Protein AF-0000000084729578 (afdb_homodimer)

Sequence (322 aa):
MEQLKKESILKTYEAFFECPTESIFSDNCVLTYVTTCISFSGNRNILLQLTEYQNQIKSKEETINLHITEKGLVSEVFSEIQFVNGPAWLVPGLDDNFFIDRKIHLPFIYIMEMDEDKKISNIRVFWDQSVVLKELEIISSHRQTWPIKTGKEQCYYIRNKMEQLKKESILKTYEAFFECPTESIFSDNCVLTYVTTCISFSGNRNILLQLTEYQNQIKSKEETINLHITEKGLVSEVFSEIQFVNGPAWLVPGLDDNFFIDRKIHLPFIYIMEMDEDKKISNIRVFWDQSVVLKELEIISSHRQTWPIKTGKEQCYYIRNK

Foldseek 3Di:
DVVVLVVLLVVLVVCVVPPPDLVLADQFAKEAAPALGDIDTGSVGVNVLVVVLVVFKDKDKDFQDWAADPFHIKTKIKMKMAGDHDPRSLDPPDDCVQGHRFIAIAIKIWDFGADPVNRTRYIYIDTDSLQVCVSSCVPPCVVPPDPDDHRVVVVVVVNVD/DVVVLVVLLVVLVVCVVPPPDLVLADQFAKEAAPALGDIDTGSVGVNVLVVVLVVQKDKDKDFQDWAADPFHIKTKIKMKMAGDHDPRSLDPPDDCVQGHRFIAIAIKIWDFGADPVNRTRYIYIDTDSLQVCVSSCVPPCVVPDDPDDHRVVVVVVVNVD

Radius of gyration: 19.42 Å; Cα contacts (8 Å, |Δi|>4): 685; chains: 2; bounding box: 50×53×37 Å

Organism: Pneumocystis jirovecii (NCBI:txid42068)

Secondary structure (DSSP, 8-state):
-HHHHHHHHHHHHHHHHH---GGGEEEEEEEEEGGGTEEEESHHHHHHHHHHHHHHEEEEEEEEEEEEETTEEEEEEEEEEEESSS-TTTSTT--GGGTTT-EEEEEEEEEEEE-TTS-EEEEEEE--HHHHHHHTTSS-TTSTT-----HHHHHHHHH--/-HHHHHHHHHHHHHHHHH---GGGEEEEEEEEEGGGTEEEESHHHHHHHHHHHHHHEEEEEEEEEEEEETTEEEEEEEEEEEESSS-TTTSTT--GGGTTT-EEEEEEEEEEEE-TTS-EEEEEEE--HHHHHHHTTSS-TTSTT-----HHHHHHHHH--

pLDDT: mean 94.6, std 8.24, range [51.53, 98.94]

Solvent-accessible surface area (backbone atoms only — not comparable to full-atom values): 16626 Å² total; per-residue (Å²): 113,72,65,58,52,52,52,48,48,50,50,43,53,50,33,60,76,72,65,65,56,55,80,46,33,29,72,75,14,35,45,29,40,30,53,60,64,46,73,42,61,24,23,67,54,40,50,51,48,53,54,52,33,56,67,12,32,49,72,47,79,41,79,72,48,78,43,53,32,90,47,39,35,37,36,38,30,40,33,43,35,33,25,58,73,45,52,51,79,76,35,49,82,50,63,63,90,57,41,56,74,38,64,47,52,37,47,35,41,40,40,38,32,33,47,96,84,50,17,35,38,34,36,41,34,42,43,40,56,39,30,56,37,41,60,49,57,68,48,56,62,76,71,62,61,61,58,69,47,50,22,65,62,31,40,49,54,70,72,66,110,112,70,65,59,54,49,52,50,47,49,49,40,54,51,33,58,75,71,65,63,55,57,80,48,34,29,71,74,13,34,44,29,39,31,54,58,65,44,74,41,60,24,23,67,54,42,51,51,51,54,54,53,34,56,67,13,33,50,76,48,78,42,78,73,48,77,42,52,33,89,47,40,35,36,34,38,27,41,32,42,37,33,25,57,76,44,53,50,78,75,36,50,80,50,62,62,90,57,42,56,75,37,63,46,51,35,46,35,41,40,42,38,34,34,48,95,84,52,16,35,38,35,35,41,34,42,43,41,55,40,29,56,37,42,60,51,56,68,48,56,65,75,70,65,62,60,59,69,45,49,22,65,60,30,41,50,54,69,72,67,110

Structure (mmCIF, N/CA/C/O backbone):
data_AF-0000000084729578-model_v1
#
loop_
_entity.id
_entity.type
_entity.pdbx_description
1 polymer 'NTF2 domain-containing protein'
#
loop_
_atom_site.group_PDB
_atom_site.id
_atom_site.type_symbol
_atom_site.label_atom_id
_atom_site.label_alt_id
_atom_site.label_comp_id
_atom_site.label_asym_id
_atom_site.label_entity_id
_atom_site.label_seq_id
_atom_site.pdbx_PDB_ins_code
_atom_site.Cartn_x
_atom_site.Cartn_y
_atom_site.Cartn_z
_atom_site.occupancy
_atom_site.B_iso_or_equiv
_atom_site.auth_seq_id
_atom_site.auth_comp_id
_atom_site.auth_asym_id
_atom_site.auth_atom_id
_atom_site.pdbx_PDB_model_num
ATOM 1 N N . MET A 1 1 ? -0.757 29.984 11.219 1 74.5 1 MET A N 1
ATOM 2 C CA . MET A 1 1 ? -0.192 28.906 12.016 1 74.5 1 MET A CA 1
ATOM 3 C C . MET A 1 1 ? -0.312 27.578 11.281 1 74.5 1 MET A C 1
ATOM 5 O O . MET A 1 1 ? 0.678 26.859 11.117 1 74.5 1 MET A O 1
ATOM 9 N N . GLU A 1 2 ? -1.432 27.188 10.609 1 78.38 2 GLU A N 1
ATOM 10 C CA . GLU A 1 2 ? -1.634 25.969 9.844 1 78.38 2 GLU A CA 1
ATOM 11 C C . GLU A 1 2 ? -0.783 25.953 8.578 1 78.38 2 GLU A C 1
ATOM 13 O O . GLU A 1 2 ? -0.208 24.922 8.227 1 78.38 2 GLU A O 1
ATOM 18 N N . GLN A 1 3 ? -0.585 27.047 7.941 1 82.19 3 GLN A N 1
ATOM 19 C CA . GLN A 1 3 ? 0.189 27.156 6.711 1 82.19 3 GLN A CA 1
ATOM 20 C C . GLN A 1 3 ? 1.675 26.922 6.973 1 82.19 3 GLN A C 1
ATOM 22 O O . GLN A 1 3 ? 2.357 26.281 6.176 1 82.19 3 GLN A O 1
ATOM 27 N N . LEU A 1 4 ? 2.164 27.453 7.984 1 81.12 4 LEU A N 1
ATOM 28 C CA . LEU A 1 4 ? 3.566 27.266 8.352 1 81.12 4 LEU A CA 1
ATOM 29 C C . LEU A 1 4 ? 3.861 25.812 8.672 1 81.12 4 LEU A C 1
ATOM 31 O O . LEU A 1 4 ? 4.922 25.281 8.305 1 81.12 4 LEU A O 1
ATOM 35 N N . LYS A 1 5 ? 2.951 25.25 9.406 1 86.62 5 LYS A N 1
ATOM 36 C CA . LYS A 1 5 ? 3.082 23.828 9.711 1 86.62 5 LYS A CA 1
ATOM 37 C C . LYS A 1 5 ? 3.166 22.984 8.438 1 86.62 5 LYS A C 1
ATOM 39 O O . LYS A 1 5 ? 4.008 22.094 8.328 1 86.62 5 LYS A O 1
ATOM 44 N N . LYS A 1 6 ? 2.359 23.312 7.5 1 90.44 6 LYS A N 1
ATOM 45 C CA . LYS A 1 6 ? 2.346 22.609 6.223 1 90.44 6 LYS A CA 1
ATOM 46 C C . LYS A 1 6 ? 3.666 22.797 5.48 1 90.44 6 LYS A C 1
ATOM 48 O O . LYS A 1 6 ? 4.203 21.844 4.91 1 90.44 6 LYS A O 1
ATOM 53 N N . GLU A 1 7 ? 4.168 23.906 5.492 1 91.62 7 GLU A N 1
ATOM 54 C CA . GLU A 1 7 ? 5.43 24.203 4.82 1 91.62 7 GLU A CA 1
ATOM 55 C C . GLU A 1 7 ? 6.586 23.438 5.445 1 91.62 7 GLU A C 1
ATOM 57 O O . GLU A 1 7 ? 7.469 22.953 4.738 1 91.62 7 GLU A O 1
ATOM 62 N N . SER A 1 8 ? 6.586 23.375 6.723 1 92.62 8 SER A N 1
ATOM 63 C CA . SER A 1 8 ? 7.629 22.641 7.438 1 92.62 8 SER A CA 1
ATOM 64 C C . SER A 1 8 ? 7.57 21.156 7.113 1 92.62 8 SER A C 1
ATOM 66 O O . SER A 1 8 ? 8.602 20.516 6.918 1 92.62 8 SER A O 1
ATOM 68 N N . ILE A 1 9 ? 6.359 20.625 7.039 1 94.62 9 ILE A N 1
ATOM 69 C CA . ILE A 1 9 ? 6.152 19.219 6.699 1 94.62 9 ILE A CA 1
ATOM 70 C C . ILE A 1 9 ? 6.684 18.938 5.293 1 94.62 9 ILE A C 1
ATOM 72 O O . ILE A 1 9 ? 7.387 17.953 5.066 1 94.62 9 I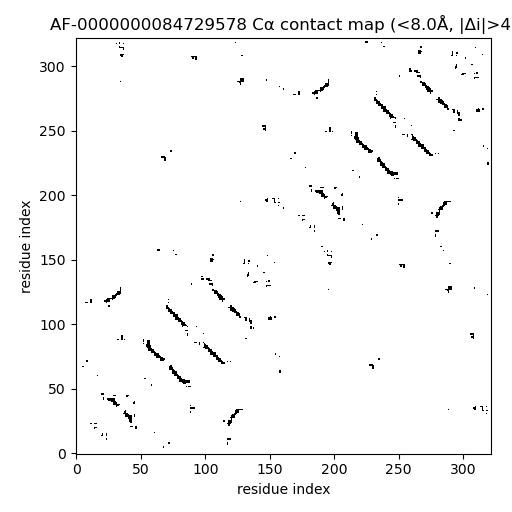LE A O 1
ATOM 76 N N . LEU A 1 10 ? 6.402 19.828 4.395 1 95.69 10 LEU A N 1
ATOM 77 C CA . LEU A 1 10 ? 6.793 19.656 3.002 1 95.69 10 LEU A CA 1
ATOM 78 C C . LEU A 1 10 ? 8.305 19.75 2.848 1 95.69 10 LEU A C 1
ATOM 80 O O . LEU A 1 10 ? 8.898 19.031 2.037 1 95.69 10 LEU A O 1
ATOM 84 N N . LYS A 1 11 ? 8.875 20.609 3.604 1 95.38 11 LYS A N 1
ATOM 85 C CA . LYS A 1 11 ? 10.328 20.719 3.568 1 95.38 11 LYS A CA 1
ATOM 86 C C . LYS A 1 11 ? 11 19.438 4.035 1 95.38 11 LYS A C 1
ATOM 88 O O . LYS A 1 11 ? 11.969 18.984 3.424 1 95.38 11 LYS A O 1
ATOM 93 N N . THR A 1 12 ? 10.523 18.938 5.137 1 97.06 12 THR A N 1
ATOM 94 C CA . THR A 1 12 ? 11.055 17.688 5.66 1 97.06 12 THR A CA 1
ATOM 95 C C . THR A 1 12 ? 10.852 16.547 4.66 1 97.06 12 THR A C 1
ATOM 97 O O . THR A 1 12 ? 11.758 15.75 4.43 1 97.06 12 THR A O 1
ATOM 100 N N . TYR A 1 13 ? 9.695 16.5 4.051 1 97.88 13 TYR A N 1
ATOM 101 C CA . TYR A 1 13 ? 9.383 15.492 3.039 1 97.88 13 TYR A CA 1
ATOM 102 C C . TYR A 1 13 ? 10.344 15.586 1.862 1 97.88 13 TYR A C 1
ATOM 104 O O . TYR A 1 13 ? 10.883 14.57 1.413 1 97.88 13 TYR A O 1
ATOM 112 N N . GLU A 1 14 ? 10.555 16.734 1.383 1 97.19 14 GLU A N 1
ATOM 113 C CA . GLU A 1 14 ? 11.469 16.938 0.262 1 97.19 14 GLU A CA 1
ATOM 114 C C . GLU A 1 14 ? 12.891 16.531 0.629 1 97.19 14 GLU A C 1
ATOM 116 O O . GLU A 1 14 ? 13.594 15.914 -0.175 1 97.19 14 GLU A O 1
ATOM 121 N N . ALA A 1 15 ? 13.312 16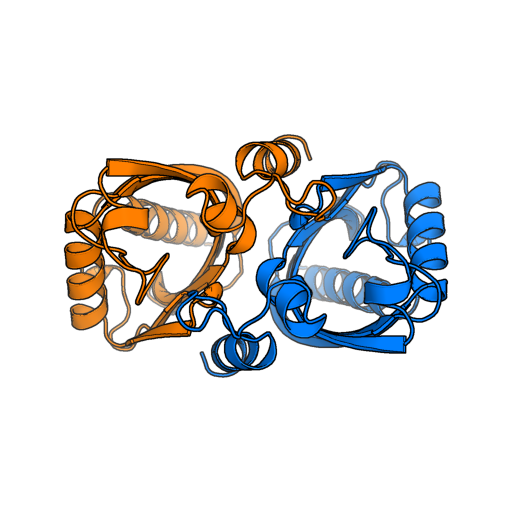.859 1.805 1 96.88 15 ALA A N 1
ATOM 122 C CA . ALA A 1 15 ? 14.648 16.516 2.277 1 96.88 15 ALA A CA 1
ATOM 123 C C . ALA A 1 15 ? 14.836 15 2.326 1 96.88 15 ALA A C 1
ATOM 125 O O . ALA A 1 15 ? 15.922 14.492 2.043 1 96.88 15 ALA A O 1
ATOM 126 N N . PHE A 1 16 ? 13.812 14.281 2.654 1 97.88 16 PHE A N 1
ATOM 127 C CA . PHE A 1 16 ? 13.875 12.82 2.748 1 97.88 16 PHE A CA 1
ATOM 128 C C . PHE A 1 16 ? 14.25 12.211 1.402 1 97.88 16 PHE A C 1
ATOM 130 O O . PHE A 1 16 ? 15.047 11.281 1.34 1 97.88 16 PHE A O 1
ATOM 137 N N . PHE A 1 17 ? 13.664 12.742 0.304 1 95.31 17 PHE A N 1
ATOM 138 C CA . PHE A 1 17 ? 13.867 12.141 -1.009 1 95.31 17 PHE A CA 1
ATOM 139 C C . PHE A 1 17 ? 15.109 12.719 -1.681 1 95.31 17 PHE A C 1
ATOM 141 O O . PHE A 1 17 ? 15.703 12.078 -2.551 1 95.31 17 PHE A O 1
ATOM 148 N N . GLU A 1 18 ? 15.508 13.836 -1.334 1 93.38 18 GLU A N 1
ATOM 149 C CA . GLU A 1 18 ? 16.625 14.492 -2.01 1 93.38 18 GLU A CA 1
ATOM 150 C C . GLU A 1 18 ? 17.953 14.148 -1.342 1 93.38 18 GLU A C 1
ATOM 152 O O . GLU A 1 18 ? 18.812 13.484 -1.943 1 93.38 18 GLU A O 1
ATOM 157 N N . CYS A 1 19 ? 18.125 14.617 -0.13 1 93.12 19 CYS A N 1
ATOM 158 C CA . CYS A 1 19 ? 19.344 14.406 0.628 1 93.12 19 CYS A CA 1
ATOM 159 C C . CYS A 1 19 ? 19.062 14.352 2.123 1 93.12 19 CYS A C 1
ATOM 161 O O . CYS A 1 19 ? 19.281 15.336 2.836 1 93.12 19 CYS A O 1
ATOM 163 N N . PRO A 1 20 ? 18.656 13.188 2.537 1 95.69 20 PRO A N 1
ATOM 164 C CA . PRO A 1 20 ? 18.297 13.102 3.957 1 95.69 20 PRO A CA 1
ATOM 165 C C . PRO A 1 20 ? 19.516 13.242 4.875 1 95.69 20 PRO A C 1
ATOM 167 O O . PRO A 1 20 ? 20.594 12.75 4.555 1 95.69 20 PRO A O 1
ATOM 170 N N . THR A 1 21 ? 19.281 13.992 5.938 1 95.88 21 THR A N 1
ATOM 171 C CA . THR A 1 21 ? 20.25 14.102 7.02 1 95.88 21 THR A CA 1
ATOM 172 C C . THR A 1 21 ? 19.656 13.625 8.336 1 95.88 21 THR A C 1
ATOM 174 O O . THR A 1 21 ? 18.438 13.406 8.43 1 95.88 21 THR A O 1
ATOM 177 N N . GLU A 1 22 ? 20.5 13.453 9.266 1 94.5 22 GLU A N 1
ATOM 178 C CA . GLU A 1 22 ? 20.031 12.977 10.562 1 94.5 22 GLU A CA 1
ATOM 179 C C . GLU A 1 22 ? 19 13.922 11.164 1 94.5 22 GLU A C 1
ATOM 181 O O . GLU A 1 22 ? 18.125 13.492 11.914 1 94.5 22 GLU A O 1
ATOM 186 N N . SER A 1 23 ? 19.031 15.164 10.828 1 94.94 23 SER A N 1
ATOM 187 C CA . SER A 1 23 ? 18.266 16.219 11.477 1 94.94 23 SER A CA 1
ATOM 188 C C . SER A 1 23 ? 16.781 16.141 11.125 1 94.94 23 SER A C 1
ATOM 190 O O . SER A 1 23 ? 15.945 16.719 11.812 1 94.94 23 SER A O 1
ATOM 192 N N . ILE A 1 24 ? 16.422 15.461 10.086 1 97.56 24 ILE A N 1
ATOM 193 C CA . ILE A 1 24 ? 15.016 15.43 9.719 1 97.56 24 ILE A CA 1
ATOM 194 C C . ILE A 1 24 ? 14.305 14.312 10.477 1 97.56 24 ILE A C 1
ATOM 196 O O . ILE A 1 24 ? 13.078 14.219 10.461 1 97.56 24 ILE A O 1
ATOM 200 N N . PHE A 1 25 ? 15.094 13.445 11.148 1 98.38 25 PHE A N 1
ATOM 201 C CA . PHE A 1 25 ? 14.547 12.32 11.898 1 98.38 25 PHE A CA 1
ATOM 202 C C . PHE A 1 25 ? 14.586 12.594 13.398 1 98.38 25 PHE A C 1
ATOM 204 O O . PHE A 1 25 ? 15.555 13.172 13.898 1 98.38 25 PHE A O 1
ATOM 211 N N . SER A 1 26 ? 13.531 12.227 14.102 1 97.94 26 SER A N 1
ATOM 212 C CA . SER A 1 26 ? 13.609 12.18 15.562 1 97.94 26 SER A CA 1
ATOM 213 C C . SER A 1 26 ? 14.633 11.148 16.031 1 97.94 26 SER A C 1
ATOM 215 O O . SER A 1 26 ? 14.969 10.227 15.281 1 97.94 26 SER A O 1
ATOM 217 N N . ASP A 1 27 ? 15.086 11.18 17.25 1 97.25 27 ASP A N 1
ATOM 218 C CA . ASP A 1 27 ? 16.125 10.312 17.781 1 97.25 27 ASP A CA 1
ATOM 219 C C . ASP A 1 27 ? 15.703 8.844 17.734 1 97.25 27 ASP A C 1
ATOM 221 O O . ASP A 1 27 ? 16.516 7.965 17.469 1 97.25 27 ASP A O 1
ATOM 225 N N . ASN A 1 28 ? 14.445 8.586 17.984 1 96.44 28 ASN A N 1
ATOM 226 C CA . ASN A 1 28 ? 13.961 7.211 18.031 1 96.44 28 ASN A CA 1
ATOM 227 C C . ASN A 1 28 ? 13.078 6.875 16.844 1 96.44 28 ASN A C 1
ATOM 229 O O . ASN A 1 28 ? 12.133 6.09 16.953 1 96.44 28 ASN A O 1
ATOM 233 N N . CYS A 1 29 ? 13.32 7.578 15.742 1 98.31 29 CYS A N 1
ATOM 234 C CA . CYS A 1 29 ? 12.539 7.324 14.531 1 98.31 29 CYS A CA 1
ATOM 235 C C . CYS A 1 29 ? 12.578 5.852 14.156 1 98.31 29 CYS A C 1
ATOM 237 O O . CYS A 1 29 ? 13.602 5.184 14.336 1 98.31 29 CYS A O 1
ATOM 239 N N . VAL A 1 30 ? 11.492 5.32 13.664 1 98.56 30 VAL A N 1
ATOM 240 C CA . VAL A 1 30 ? 11.43 3.961 13.141 1 98.56 30 VAL A CA 1
ATOM 241 C C . VAL A 1 30 ? 11.031 3.996 11.664 1 98.56 30 VAL A C 1
ATOM 243 O O . VAL A 1 30 ? 10.047 4.633 11.297 1 98.56 30 VAL A O 1
ATOM 246 N N . LEU A 1 31 ? 11.836 3.436 10.797 1 98.62 31 LEU A N 1
ATOM 247 C CA . LEU A 1 31 ? 11.539 3.225 9.383 1 98.62 31 LEU A CA 1
ATOM 248 C C . LEU A 1 31 ? 11.234 1.755 9.102 1 98.62 31 LEU A C 1
ATOM 250 O O . LEU A 1 31 ? 12.062 0.884 9.398 1 98.62 31 LEU A O 1
ATOM 254 N N . THR A 1 32 ? 10.062 1.512 8.555 1 98.81 32 THR A N 1
ATOM 255 C CA . THR A 1 32 ? 9.68 0.134 8.266 1 98.81 32 THR A CA 1
ATOM 256 C C . THR A 1 32 ? 9.242 -0.009 6.809 1 98.81 32 THR A C 1
ATOM 258 O O . THR A 1 32 ? 8.305 0.668 6.367 1 98.81 32 THR A O 1
ATOM 261 N N . TYR A 1 33 ? 9.953 -0.844 6.082 1 98.75 33 TYR A N 1
ATOM 262 C CA . TYR A 1 33 ? 9.43 -1.36 4.824 1 98.75 33 TYR A CA 1
ATOM 263 C C . TYR A 1 33 ? 8.477 -2.523 5.062 1 98.75 33 TYR A C 1
ATOM 265 O O . TYR A 1 33 ? 8.891 -3.684 5.098 1 98.75 33 TYR A O 1
ATOM 273 N N . VAL A 1 34 ? 7.25 -2.207 5.148 1 98.75 34 VAL A N 1
ATOM 274 C CA . VAL A 1 34 ? 6.25 -3.119 5.695 1 98.75 34 VAL A CA 1
ATOM 275 C C . VAL A 1 34 ? 6.133 -4.352 4.801 1 98.75 34 VAL A C 1
ATOM 277 O O . VAL A 1 34 ? 6.055 -5.48 5.293 1 98.75 34 VAL A O 1
ATOM 280 N N . THR A 1 35 ? 6.172 -4.156 3.504 1 98.69 35 THR A N 1
ATOM 281 C CA . THR A 1 35 ? 5.965 -5.223 2.529 1 98.69 35 THR A CA 1
ATOM 282 C C . THR A 1 35 ? 6.984 -6.34 2.727 1 98.69 35 THR A C 1
ATOM 284 O O . THR A 1 35 ? 6.637 -7.523 2.656 1 98.69 35 THR A O 1
ATOM 287 N N . THR A 1 36 ? 8.258 -5.973 3.041 1 98.25 36 THR A N 1
ATOM 288 C CA . THR A 1 36 ? 9.289 -6.984 3.217 1 98.25 36 THR A CA 1
ATOM 289 C C . THR A 1 36 ? 9.617 -7.176 4.695 1 98.25 36 THR A C 1
ATOM 291 O O . THR A 1 36 ? 10.531 -7.926 5.043 1 98.25 36 THR A O 1
ATOM 294 N N . CYS A 1 37 ? 8.961 -6.496 5.543 1 97.94 37 CYS A N 1
ATOM 295 C CA . CYS A 1 37 ? 9.094 -6.605 6.992 1 97.94 37 CYS A CA 1
ATOM 296 C C . CYS A 1 37 ? 10.516 -6.297 7.434 1 97.94 37 CYS A C 1
ATOM 298 O O . CYS A 1 37 ? 11.078 -7.004 8.273 1 97.94 37 CYS A O 1
ATOM 300 N N . ILE A 1 38 ? 11.109 -5.309 6.867 1 98.25 38 ILE A N 1
ATOM 301 C CA . ILE A 1 38 ? 12.414 -4.805 7.266 1 98.25 38 ILE A CA 1
ATOM 302 C C . ILE A 1 38 ? 12.25 -3.49 8.023 1 98.25 38 ILE A C 1
ATOM 304 O O . ILE A 1 38 ? 11.578 -2.574 7.555 1 98.25 38 ILE A O 1
ATOM 308 N N . SER A 1 39 ? 12.805 -3.416 9.227 1 98.38 39 SER A N 1
ATOM 309 C CA . SER A 1 39 ? 12.633 -2.236 10.07 1 98.38 39 SER A CA 1
ATOM 310 C C . SER A 1 39 ? 13.953 -1.799 10.688 1 98.38 39 SER A C 1
ATOM 312 O O . SER A 1 39 ? 14.758 -2.637 11.094 1 98.38 39 SER A O 1
ATOM 314 N N . PHE A 1 40 ? 14.117 -0.536 10.797 1 98.12 40 PHE A N 1
ATOM 315 C CA . PHE A 1 40 ? 15.273 0.083 11.422 1 98.12 40 PHE A CA 1
ATOM 316 C C . PHE A 1 40 ? 14.844 1.137 12.438 1 98.12 40 PHE A C 1
ATOM 318 O O . PHE A 1 40 ? 13.875 1.862 12.211 1 98.12 40 PHE A O 1
ATOM 325 N N . SER A 1 41 ? 15.625 1.276 13.438 1 97.75 41 SER A N 1
ATOM 326 C CA . SER A 1 41 ? 15.336 2.279 14.461 1 97.75 41 SER A CA 1
ATOM 327 C C . SER A 1 41 ? 16.562 3.139 14.758 1 97.75 41 SER A C 1
ATOM 329 O O . SER A 1 41 ? 17.688 2.654 14.703 1 97.75 41 SER A O 1
ATOM 331 N N . GLY A 1 42 ? 16.25 4.41 15.109 1 97.94 42 GLY A N 1
ATOM 332 C CA . GLY A 1 42 ? 17.312 5.352 15.406 1 97.94 42 GLY A CA 1
ATOM 333 C C . GLY A 1 42 ? 17.719 6.188 14.203 1 97.94 42 GLY A C 1
ATOM 334 O O . GLY A 1 42 ? 17.922 5.656 13.109 1 97.94 42 GLY A O 1
ATOM 335 N N . ASN A 1 43 ? 17.797 7.473 14.438 1 97.62 43 ASN A N 1
ATOM 336 C CA . ASN A 1 43 ? 18.031 8.391 13.336 1 97.62 43 ASN A CA 1
ATOM 337 C C . ASN A 1 43 ? 19.359 8.109 12.641 1 97.62 43 ASN A C 1
ATOM 339 O O . ASN A 1 43 ? 19.438 8.086 11.406 1 97.62 43 ASN A O 1
ATOM 343 N N . ARG A 1 44 ? 20.453 7.844 13.359 1 97.25 44 ARG A N 1
ATOM 344 C CA . ARG A 1 44 ? 21.75 7.543 12.758 1 97.25 44 ARG A CA 1
ATOM 345 C C . ARG A 1 44 ? 21.703 6.234 11.977 1 97.25 44 ARG A C 1
ATOM 347 O O . ARG A 1 44 ? 22.219 6.152 10.852 1 97.25 44 ARG A O 1
ATOM 354 N N . ASN A 1 45 ? 21.109 5.184 12.586 1 98.06 45 ASN A N 1
ATOM 355 C CA . ASN A 1 45 ? 21 3.883 11.938 1 98.06 45 ASN A CA 1
ATOM 356 C C . ASN A 1 45 ? 20.188 3.961 10.648 1 98.06 45 ASN A C 1
ATOM 358 O O . ASN A 1 45 ? 20.562 3.348 9.641 1 98.06 45 ASN A O 1
ATOM 362 N N . ILE A 1 46 ? 19.109 4.672 10.68 1 98.38 46 ILE A N 1
ATOM 363 C CA . ILE A 1 46 ? 18.266 4.836 9.508 1 98.38 46 ILE A CA 1
ATOM 364 C C . ILE A 1 46 ? 19.047 5.512 8.383 1 98.38 46 ILE A C 1
ATOM 366 O O . ILE A 1 46 ? 19.016 5.066 7.234 1 98.38 46 ILE A O 1
ATOM 370 N N . LEU A 1 47 ? 19.734 6.559 8.75 1 97.81 47 LEU A N 1
ATOM 371 C CA . LEU A 1 47 ? 20.531 7.27 7.746 1 97.81 47 LEU A CA 1
ATOM 372 C C . LEU A 1 47 ? 21.578 6.352 7.129 1 97.81 47 LEU A C 1
ATOM 374 O O . LEU A 1 47 ? 21.797 6.375 5.918 1 97.81 47 LEU A O 1
ATOM 378 N N . LEU A 1 48 ? 22.234 5.523 7.945 1 97.38 48 LEU A N 1
ATOM 379 C CA . LEU A 1 48 ? 23.234 4.57 7.461 1 97.38 48 LEU A CA 1
ATOM 380 C C . LEU A 1 48 ? 22.609 3.588 6.477 1 97.38 48 LEU A C 1
ATOM 382 O O . LEU A 1 48 ? 23.188 3.297 5.43 1 97.38 48 LEU A O 1
ATOM 386 N N . GLN A 1 49 ? 21.469 3.07 6.762 1 97.5 49 GLN A N 1
ATOM 387 C CA . GLN A 1 49 ? 20.781 2.113 5.891 1 97.5 49 GLN A CA 1
ATOM 388 C C . GLN A 1 49 ? 20.375 2.766 4.578 1 97.5 49 GLN A C 1
ATOM 390 O O . GLN A 1 49 ? 20.531 2.176 3.506 1 97.5 49 GLN A O 1
ATOM 395 N N . LEU A 1 50 ? 19.812 3.941 4.723 1 97.38 50 LEU A N 1
ATOM 396 C CA . LEU A 1 50 ? 19.406 4.66 3.518 1 97.38 50 LEU A CA 1
ATOM 397 C C . LEU A 1 50 ? 20.609 4.887 2.602 1 97.38 50 LEU A C 1
ATOM 399 O O . LEU A 1 50 ? 20.5 4.715 1.384 1 97.38 50 LEU A O 1
ATOM 403 N N . THR A 1 51 ? 21.719 5.266 3.172 1 96.44 51 THR A N 1
ATOM 404 C CA . THR A 1 51 ? 22.953 5.473 2.408 1 96.44 51 THR A CA 1
ATOM 405 C C . THR A 1 51 ? 23.391 4.172 1.748 1 96.44 51 THR A C 1
ATOM 407 O O . THR A 1 51 ? 23.781 4.168 0.578 1 96.44 51 THR A O 1
ATOM 410 N N . GLU A 1 52 ? 23.312 3.125 2.52 1 96.94 52 GLU A N 1
ATOM 411 C CA . GLU A 1 52 ? 23.688 1.821 1.97 1 96.94 52 GLU A CA 1
ATOM 412 C C . GLU A 1 52 ? 22.781 1.439 0.805 1 96.94 52 GLU A C 1
ATOM 414 O O . GLU A 1 52 ? 23.25 0.953 -0.224 1 96.94 52 GLU A O 1
ATOM 419 N N . TYR A 1 53 ? 21.516 1.644 0.942 1 97.31 53 TYR A N 1
ATOM 420 C CA . TYR A 1 53 ? 20.562 1.294 -0.107 1 97.31 53 TYR A CA 1
ATOM 421 C C . TYR A 1 53 ? 20.766 2.154 -1.347 1 97.31 53 TYR A C 1
ATOM 423 O O . TYR A 1 53 ? 20.594 1.687 -2.473 1 97.31 53 TYR A O 1
ATOM 431 N N . GLN A 1 54 ? 21.172 3.373 -1.16 1 95.56 54 GLN A N 1
ATOM 432 C CA . GLN A 1 54 ? 21.453 4.254 -2.289 1 95.56 54 GLN A CA 1
ATOM 433 C C . GLN A 1 54 ? 22.625 3.748 -3.105 1 95.56 54 GLN A C 1
ATOM 435 O O . GLN A 1 54 ? 22.734 4.016 -4.305 1 95.56 54 GLN A O 1
ATOM 440 N N . ASN A 1 55 ? 23.484 3.004 -2.457 1 96.44 55 ASN A N 1
ATOM 441 C CA . ASN A 1 55 ? 24.609 2.393 -3.158 1 96.44 55 ASN A CA 1
ATOM 442 C C . ASN A 1 55 ? 24.188 1.124 -3.893 1 96.44 55 ASN A C 1
ATOM 444 O O . ASN A 1 55 ? 24.844 0.699 -4.84 1 96.44 55 ASN A O 1
ATOM 448 N N . GLN A 1 56 ? 23.172 0.56 -3.486 1 97.94 56 GLN A N 1
ATOM 449 C CA . GLN A 1 56 ? 22.734 -0.715 -4.043 1 97.94 56 GLN A CA 1
ATOM 450 C C . GLN A 1 56 ? 21.781 -0.504 -5.219 1 97.94 56 GLN A C 1
ATOM 452 O O . GLN A 1 56 ? 21.719 -1.338 -6.125 1 97.94 56 GLN A O 1
ATOM 457 N N . ILE A 1 57 ? 21 0.605 -5.168 1 98.31 57 ILE A N 1
ATOM 458 C CA . ILE A 1 57 ? 20 0.853 -6.211 1 98.31 57 ILE A CA 1
ATOM 459 C C . ILE A 1 57 ? 20.062 2.318 -6.637 1 98.31 57 ILE A C 1
ATOM 461 O O . ILE A 1 57 ? 20.406 3.191 -5.84 1 98.31 57 ILE A O 1
ATOM 465 N N . LYS A 1 58 ? 19.688 2.551 -7.914 1 97.69 58 LYS A N 1
ATOM 466 C CA . LYS A 1 58 ? 19.359 3.881 -8.422 1 97.69 58 LYS A CA 1
ATOM 467 C C . LYS A 1 58 ? 17.859 4.078 -8.547 1 97.69 58 LYS A C 1
ATOM 469 O O . LYS A 1 58 ? 17.172 3.266 -9.164 1 97.69 58 LYS A O 1
ATOM 474 N N . SER A 1 59 ? 17.375 5.082 -7.895 1 96.75 59 SER A N 1
ATOM 475 C CA . SER A 1 59 ? 15.938 5.281 -7.883 1 96.75 59 SER A CA 1
ATOM 476 C C . SER A 1 59 ? 15.57 6.711 -8.281 1 96.75 59 SER A C 1
ATOM 478 O O . SER A 1 59 ? 16.281 7.656 -7.934 1 96.75 59 SER A O 1
ATOM 480 N N . LYS A 1 60 ? 14.539 6.836 -9.062 1 97 60 LYS A N 1
ATOM 481 C CA . LYS A 1 60 ? 13.891 8.102 -9.383 1 97 60 LYS A CA 1
ATOM 482 C C . LYS A 1 60 ? 12.438 8.109 -8.914 1 97 60 LYS A C 1
ATOM 484 O O . LYS A 1 60 ? 11.648 7.242 -9.297 1 97 60 LYS A O 1
ATOM 489 N N . GLU A 1 61 ? 12.133 9.117 -8.125 1 97.38 61 GLU A N 1
ATOM 490 C CA . GLU A 1 61 ? 10.812 9.164 -7.512 1 97.38 61 GLU A CA 1
ATOM 491 C C . GLU A 1 61 ? 9.992 10.328 -8.055 1 97.38 61 GLU A C 1
ATOM 493 O O . GLU A 1 61 ? 10.523 11.414 -8.289 1 97.38 61 GLU A O 1
ATOM 498 N N . GLU A 1 62 ? 8.781 10.023 -8.312 1 98 62 GLU A N 1
ATOM 499 C CA . GLU A 1 62 ? 7.785 11.039 -8.648 1 98 62 GLU A CA 1
ATOM 500 C C . GLU A 1 62 ? 6.594 10.984 -7.703 1 98 62 GLU A C 1
ATOM 502 O O . GLU A 1 62 ? 5.82 10.023 -7.727 1 98 62 GLU A O 1
ATOM 507 N N . THR A 1 63 ? 6.457 12.039 -6.891 1 98.25 63 THR A N 1
ATOM 508 C CA . THR A 1 63 ? 5.277 12.125 -6.039 1 98.25 63 THR A CA 1
ATOM 509 C C . THR A 1 63 ? 4.031 12.422 -6.867 1 98.25 63 THR A C 1
ATOM 511 O O . THR A 1 63 ? 3.941 13.477 -7.496 1 98.25 63 THR A O 1
ATOM 514 N N . ILE A 1 64 ? 3.092 11.57 -6.863 1 98.5 64 ILE A N 1
ATOM 515 C CA . ILE A 1 64 ? 1.875 11.75 -7.648 1 98.5 64 ILE A CA 1
ATOM 516 C C . ILE A 1 64 ? 0.815 12.453 -6.809 1 98.5 64 ILE A C 1
ATOM 518 O O . ILE A 1 64 ? 0.226 13.445 -7.242 1 98.5 64 ILE A O 1
ATOM 522 N N . ASN A 1 65 ? 0.488 11.961 -5.613 1 97.81 65 ASN A N 1
ATOM 523 C CA . ASN A 1 65 ? -0.438 12.555 -4.656 1 97.81 65 ASN A CA 1
ATOM 524 C C . ASN A 1 65 ? 0.204 12.719 -3.281 1 97.81 65 ASN A C 1
ATOM 526 O O . ASN A 1 65 ? 0.975 11.859 -2.848 1 97.81 65 ASN A O 1
ATOM 530 N N . LEU A 1 66 ? -0.096 13.797 -2.68 1 97.75 66 LEU A N 1
ATOM 531 C CA . LEU A 1 66 ? 0.385 14.109 -1.339 1 97.75 66 LEU A CA 1
ATOM 532 C C . LEU A 1 66 ? -0.773 14.484 -0.421 1 97.75 66 LEU A C 1
ATOM 534 O O . LEU A 1 66 ? -1.546 15.398 -0.733 1 97.75 66 LEU A O 1
ATOM 538 N N . HIS A 1 67 ? -0.926 13.742 0.676 1 97.75 67 HIS A N 1
ATOM 539 C CA . HIS A 1 67 ? -1.976 13.984 1.658 1 97.75 67 HIS A CA 1
ATOM 540 C C . HIS A 1 67 ? -1.39 14.438 2.99 1 97.75 67 HIS A C 1
ATOM 542 O O . HIS A 1 67 ? -0.782 13.641 3.709 1 97.75 67 HIS A O 1
ATOM 548 N N . ILE A 1 68 ? -1.62 15.695 3.312 1 97.06 68 ILE A N 1
ATOM 549 C CA . ILE A 1 68 ? -1.124 16.219 4.582 1 97.06 68 ILE A CA 1
ATOM 550 C C . ILE A 1 68 ? -2.072 15.82 5.711 1 97.06 68 ILE A C 1
ATOM 552 O O . ILE A 1 68 ? -3.293 15.914 5.566 1 97.06 68 ILE A O 1
ATOM 556 N N . THR A 1 69 ? -1.475 15.25 6.742 1 95.69 69 THR A N 1
ATOM 557 C CA . THR A 1 69 ? -2.25 14.883 7.922 1 95.69 69 THR A CA 1
ATOM 558 C C . THR A 1 69 ? -1.94 15.812 9.086 1 95.69 69 THR A C 1
ATOM 560 O O . THR A 1 69 ? -1.118 16.719 8.961 1 95.69 69 THR A O 1
ATOM 563 N N . GLU A 1 70 ? -2.645 15.641 10.148 1 88.25 70 GLU A N 1
ATOM 564 C CA . GLU A 1 70 ? -2.383 16.438 11.352 1 88.25 70 GLU A CA 1
ATOM 565 C C . GLU A 1 70 ? -0.989 16.156 11.906 1 88.25 70 GLU A C 1
ATOM 567 O O . GLU A 1 70 ? -0.352 17.031 12.477 1 88.25 70 GLU A O 1
ATOM 572 N N . LYS A 1 71 ? -0.504 14.938 11.648 1 90.81 71 LYS A N 1
ATOM 573 C CA . LYS A 1 71 ? 0.74 14.508 12.281 1 90.81 71 LYS A CA 1
ATOM 574 C C . LYS A 1 71 ? 1.775 14.102 11.234 1 90.81 71 LYS A C 1
ATOM 576 O O . LYS A 1 71 ? 2.629 13.25 11.492 1 90.81 71 LYS A O 1
ATOM 581 N N . GLY A 1 72 ? 1.623 14.656 10.023 1 96.5 72 GLY A N 1
ATOM 582 C CA . GLY A 1 72 ? 2.592 14.266 9.016 1 96.5 72 GLY A CA 1
ATOM 583 C C . GLY A 1 72 ? 2.016 14.258 7.609 1 96.5 72 GLY A C 1
ATOM 584 O O . GLY A 1 72 ? 1.466 15.258 7.148 1 96.5 72 GLY A O 1
ATOM 585 N N . LEU A 1 73 ? 2.227 13.172 6.918 1 98.12 73 LEU A N 1
ATOM 586 C CA . LEU A 1 73 ? 1.748 13.125 5.543 1 98.12 73 LEU A CA 1
ATOM 587 C C . LEU A 1 73 ? 1.708 11.688 5.027 1 98.12 73 LEU A C 1
ATOM 589 O O . LEU A 1 73 ? 2.311 10.797 5.625 1 98.12 73 LEU A O 1
ATOM 593 N N . VAL A 1 74 ? 0.934 11.445 4.047 1 98.62 74 VAL A N 1
ATOM 594 C CA . VAL A 1 74 ? 0.901 10.227 3.236 1 98.62 74 VAL A CA 1
ATOM 595 C C . VAL A 1 74 ? 1.139 10.586 1.771 1 98.62 74 VAL A C 1
ATOM 597 O O . VAL A 1 74 ? 0.524 11.516 1.242 1 98.62 74 VAL A O 1
ATOM 600 N N . SER A 1 75 ? 2.057 9.898 1.153 1 98.62 75 SER A N 1
ATOM 601 C CA . SER A 1 75 ? 2.34 10.211 -0.244 1 98.62 75 SER A CA 1
ATOM 602 C C . SER A 1 75 ? 2.244 8.969 -1.118 1 98.62 75 SER A C 1
ATOM 604 O O . SER A 1 75 ? 2.559 7.863 -0.672 1 98.62 75 SER A O 1
ATOM 606 N N . GLU A 1 76 ? 1.718 9.086 -2.266 1 98.75 76 GLU A N 1
ATOM 607 C CA . GLU A 1 76 ? 1.729 8.109 -3.354 1 98.75 76 GLU A CA 1
ATOM 608 C C . GLU A 1 76 ? 2.822 8.43 -4.371 1 98.75 76 GLU A C 1
ATOM 610 O O . GLU A 1 76 ? 2.762 9.453 -5.055 1 98.75 76 GLU A O 1
ATOM 615 N N . VAL A 1 77 ? 3.783 7.539 -4.48 1 98.75 77 VAL A N 1
ATOM 616 C CA . VAL A 1 77 ? 5.016 7.859 -5.195 1 98.75 77 VAL A CA 1
ATOM 617 C C . VAL A 1 77 ? 5.266 6.816 -6.281 1 98.75 77 VAL A C 1
ATOM 619 O O . VAL A 1 77 ? 5.191 5.613 -6.023 1 98.75 77 VAL A O 1
ATOM 622 N N . PHE A 1 78 ? 5.441 7.238 -7.465 1 98.56 78 PHE A N 1
ATOM 623 C CA . PHE A 1 78 ? 5.91 6.348 -8.516 1 98.56 78 PHE A CA 1
ATOM 624 C C . PHE A 1 78 ? 7.434 6.328 -8.57 1 98.56 78 PHE A C 1
ATOM 626 O O . PHE A 1 78 ? 8.078 7.383 -8.531 1 98.56 78 PHE A O 1
ATOM 633 N N . SER A 1 79 ? 8.016 5.113 -8.656 1 98.25 79 SER A N 1
ATOM 634 C CA . SER A 1 79 ? 9.477 5.008 -8.617 1 98.25 79 SER A CA 1
ATOM 635 C C . SER A 1 79 ? 9.992 4.16 -9.781 1 98.25 79 SER A C 1
ATOM 637 O O . SER A 1 79 ? 9.391 3.139 -10.125 1 98.25 79 SER A O 1
ATOM 639 N N . GLU A 1 80 ? 10.961 4.621 -10.383 1 98.5 80 GLU A N 1
ATOM 640 C CA . GLU A 1 80 ? 11.812 3.834 -11.258 1 98.5 80 GLU A CA 1
ATOM 641 C C . GLU A 1 80 ? 13.094 3.412 -10.547 1 98.5 80 GLU A C 1
ATOM 643 O O . GLU A 1 80 ? 13.867 4.258 -10.086 1 98.5 80 GLU A O 1
ATOM 648 N N . ILE A 1 81 ? 13.344 2.098 -10.516 1 98.56 81 ILE A N 1
ATOM 649 C CA . ILE A 1 81 ? 14.461 1.602 -9.711 1 98.56 81 ILE A CA 1
ATOM 650 C C . ILE A 1 81 ? 15.344 0.695 -10.562 1 98.56 81 ILE A C 1
ATOM 652 O O . ILE A 1 81 ? 14.852 -0.174 -11.281 1 98.56 81 ILE A O 1
ATOM 656 N N . GLN A 1 82 ? 16.578 0.924 -10.523 1 98.75 82 GLN A N 1
ATOM 657 C CA . GLN A 1 82 ? 17.578 0.048 -11.117 1 98.75 82 GLN A CA 1
ATOM 658 C C . GLN A 1 82 ? 18.469 -0.578 -10.055 1 98.75 82 GLN A C 1
ATOM 660 O O . GLN A 1 82 ? 19.078 0.133 -9.25 1 98.75 82 GLN A O 1
ATOM 665 N N . PHE A 1 83 ? 18.531 -1.897 -10.117 1 98.62 83 PHE A N 1
ATOM 666 C CA . PHE A 1 83 ? 19.438 -2.592 -9.203 1 98.62 83 PHE A CA 1
ATOM 667 C C . PHE A 1 83 ? 20.875 -2.531 -9.703 1 98.62 83 PHE A C 1
ATOM 669 O O . PHE A 1 83 ? 21.125 -2.754 -10.891 1 98.62 83 PHE A O 1
ATOM 676 N N . VAL A 1 84 ? 21.719 -2.238 -8.789 1 97.88 84 VAL A N 1
ATOM 677 C CA . VAL A 1 84 ? 23.125 -2.076 -9.188 1 97.88 84 VAL A CA 1
ATOM 678 C C . VAL A 1 84 ? 23.969 -3.191 -8.57 1 97.88 84 VAL A C 1
ATOM 680 O O . VAL A 1 84 ? 24.531 -4.02 -9.289 1 97.88 84 VAL A O 1
ATOM 683 N N . ASN A 1 85 ? 24.016 -3.293 -7.277 1 96.19 85 ASN A N 1
ATOM 684 C CA . ASN A 1 85 ? 24.906 -4.289 -6.699 1 96.19 85 ASN A CA 1
ATOM 685 C C . ASN A 1 85 ? 24.328 -4.898 -5.426 1 96.19 85 ASN A C 1
ATOM 687 O O . ASN A 1 85 ? 25.062 -5.414 -4.586 1 96.19 85 ASN A O 1
ATOM 691 N N . GLY A 1 86 ? 23.016 -4.797 -5.211 1 97.19 86 GLY A N 1
ATOM 692 C CA . GLY A 1 86 ? 22.375 -5.387 -4.051 1 97.19 86 GLY A CA 1
ATOM 693 C C . GLY A 1 86 ? 20.859 -5.406 -4.16 1 97.19 86 GLY A C 1
ATOM 694 O O . GLY A 1 86 ? 20.281 -4.785 -5.055 1 97.19 86 GLY A O 1
ATOM 695 N N . PRO A 1 87 ? 20.25 -6.121 -3.326 1 97.19 87 PRO A N 1
ATOM 696 C CA . PRO A 1 87 ? 18.797 -6.305 -3.352 1 97.19 87 PRO A CA 1
ATOM 697 C C . PRO A 1 87 ? 18.047 -5.133 -2.73 1 97.19 87 PRO A C 1
ATOM 699 O O . PRO A 1 87 ? 16.828 -5.008 -2.918 1 97.19 87 PRO A O 1
ATOM 702 N N . ALA A 1 88 ? 18.844 -4.254 -1.91 1 97.25 88 ALA A N 1
ATOM 703 C CA . ALA A 1 88 ? 18.219 -3.227 -1.083 1 97.25 88 ALA A CA 1
ATOM 704 C C . ALA A 1 88 ? 17.109 -3.822 -0.215 1 97.25 88 ALA A C 1
ATOM 706 O O . ALA A 1 88 ? 17.266 -4.91 0.342 1 97.25 88 ALA A O 1
ATOM 707 N N . TRP A 1 89 ? 16.109 -3.066 0.086 1 97.94 89 TRP A N 1
ATOM 708 C CA . TRP A 1 89 ? 15.008 -3.514 0.93 1 97.94 89 TRP A CA 1
ATOM 709 C C . TRP A 1 89 ? 13.945 -4.223 0.102 1 97.94 89 TRP A C 1
ATOM 711 O O . TRP A 1 89 ? 12.977 -4.762 0.65 1 97.94 89 TRP A O 1
ATOM 721 N N . LEU A 1 90 ? 14.062 -4.309 -1.167 1 98.12 90 LEU A N 1
ATOM 722 C CA . LEU A 1 90 ? 13.008 -4.691 -2.102 1 98.12 90 LEU A CA 1
ATOM 723 C C . LEU A 1 90 ? 12.945 -6.207 -2.262 1 98.12 90 LEU A C 1
ATOM 725 O O . LEU A 1 90 ? 11.859 -6.785 -2.332 1 98.12 90 LEU A O 1
ATOM 729 N N . VAL A 1 91 ? 14.164 -6.848 -2.34 1 97.38 91 VAL A N 1
ATOM 730 C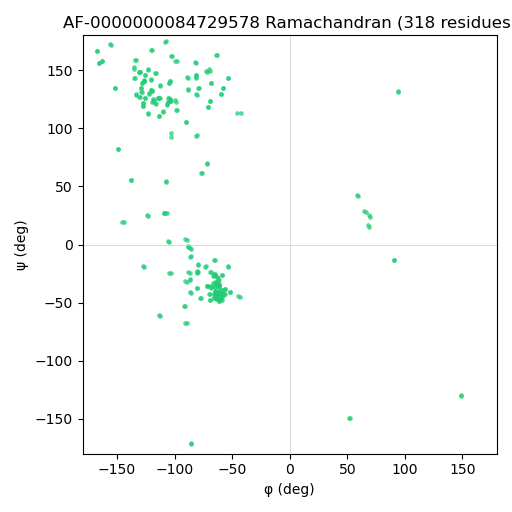 CA . VAL A 1 91 ? 14.164 -8.273 -2.643 1 97.38 91 VAL A CA 1
ATOM 731 C C . VAL A 1 91 ? 15.18 -9 -1.761 1 97.38 91 VAL A C 1
ATOM 733 O O . VAL A 1 91 ? 16.016 -9.758 -2.26 1 97.38 91 VAL A O 1
ATOM 736 N N . PRO A 1 92 ? 15.016 -8.828 -0.46 1 96.25 92 PRO A N 1
ATOM 737 C CA . PRO A 1 92 ? 15.977 -9.445 0.449 1 96.25 92 PRO A CA 1
ATOM 738 C C . PRO A 1 92 ? 16.062 -10.961 0.28 1 96.25 92 PRO A C 1
ATOM 740 O O . PRO A 1 92 ? 15.031 -11.633 0.14 1 96.25 92 PRO A O 1
ATOM 743 N N . GLY A 1 93 ? 17.297 -11.43 0.245 1 93 93 GLY A N 1
ATOM 744 C CA . GLY A 1 93 ? 17.516 -12.875 0.229 1 93 93 GLY A CA 1
ATOM 745 C C . GLY A 1 93 ? 17.578 -13.453 -1.173 1 93 93 GLY A C 1
ATOM 746 O O . GLY A 1 93 ? 17.953 -14.609 -1.356 1 93 93 GLY A O 1
ATOM 747 N N . LEU A 1 94 ? 17.188 -12.719 -2.18 1 93.25 94 LEU A N 1
ATOM 748 C CA . LEU A 1 94 ? 17.234 -13.203 -3.553 1 93.25 94 LEU A CA 1
ATOM 749 C C . LEU A 1 94 ? 18.656 -13.273 -4.062 1 93.25 94 LEU A C 1
ATOM 751 O O . LEU A 1 94 ? 19.484 -12.406 -3.746 1 93.25 94 LEU A O 1
ATOM 755 N N . ASP A 1 95 ? 18.859 -14.211 -4.934 1 93.06 95 ASP A N 1
ATOM 756 C CA . ASP A 1 95 ? 20.172 -14.305 -5.578 1 93.06 95 ASP A CA 1
ATOM 757 C C . ASP A 1 95 ? 20.391 -13.148 -6.547 1 93.06 95 ASP A C 1
ATOM 759 O O . ASP A 1 95 ? 19.469 -12.727 -7.242 1 93.06 95 ASP A O 1
ATOM 763 N N . ASP A 1 96 ? 21.688 -12.773 -6.715 1 94.56 96 ASP A N 1
ATOM 764 C CA . ASP A 1 96 ? 22.062 -11.594 -7.492 1 94.56 96 ASP A CA 1
ATOM 765 C C . ASP A 1 96 ? 21.641 -11.742 -8.953 1 94.56 96 ASP A C 1
ATOM 767 O O . ASP A 1 96 ? 21.344 -10.75 -9.617 1 94.56 96 ASP A O 1
ATOM 771 N N . ASN A 1 97 ? 21.625 -12.938 -9.453 1 94.19 97 ASN A N 1
ATOM 772 C CA . ASN A 1 97 ? 21.328 -13.164 -10.859 1 94.19 97 ASN A CA 1
ATOM 773 C C . ASN A 1 97 ? 19.906 -12.766 -11.219 1 94.19 97 ASN A C 1
ATOM 775 O O . ASN A 1 97 ? 19.578 -12.586 -12.391 1 94.19 97 ASN A O 1
ATOM 779 N N . PHE A 1 98 ? 19.125 -12.555 -10.18 1 92.94 98 PHE A N 1
ATOM 780 C CA . PHE A 1 98 ? 17.734 -12.242 -10.445 1 92.94 98 PHE A CA 1
ATOM 781 C C . PHE A 1 98 ? 17.547 -10.75 -10.672 1 92.94 98 PHE A C 1
ATOM 783 O O . PHE A 1 98 ? 16.609 -10.328 -11.359 1 92.94 98 PHE A O 1
ATOM 790 N N . PHE A 1 99 ? 18.422 -9.938 -10 1 96.06 99 PHE A N 1
ATOM 791 C CA . PHE A 1 99 ? 18.016 -8.539 -10 1 96.06 99 PHE A CA 1
ATOM 792 C C . PHE A 1 99 ? 19.125 -7.641 -10.5 1 96.06 99 PHE A C 1
ATOM 794 O O . PHE A 1 99 ? 18.875 -6.5 -10.898 1 96.06 99 PHE A O 1
ATOM 801 N N . ILE A 1 100 ? 20.375 -8.078 -10.5 1 96.62 100 ILE A N 1
ATOM 802 C CA . ILE A 1 100 ? 21.469 -7.188 -10.859 1 96.62 100 ILE A CA 1
ATOM 803 C C . ILE A 1 100 ? 21.266 -6.664 -12.281 1 96.62 100 ILE A C 1
ATOM 805 O O . ILE A 1 100 ? 20.984 -7.438 -13.203 1 96.62 100 ILE A O 1
ATOM 809 N N . ASP A 1 101 ? 21.359 -5.34 -12.43 1 96.62 101 ASP A N 1
ATOM 810 C CA . ASP A 1 101 ? 21.281 -4.594 -13.68 1 96.62 101 ASP A CA 1
ATOM 811 C C . ASP A 1 101 ? 19.875 -4.637 -14.258 1 96.62 101 ASP A C 1
ATOM 813 O O . ASP A 1 101 ? 19.672 -4.34 -15.438 1 96.62 101 ASP A O 1
ATOM 817 N N . ARG A 1 102 ? 18.922 -5.027 -13.461 1 97.88 102 ARG A N 1
ATOM 818 C CA . ARG A 1 102 ? 17.516 -5.012 -13.891 1 97.88 102 ARG A CA 1
ATOM 819 C C . ARG A 1 102 ? 16.812 -3.766 -13.383 1 97.88 102 ARG A C 1
ATOM 821 O O . ARG A 1 102 ? 17.266 -3.125 -12.43 1 97.88 102 ARG A O 1
ATOM 828 N N . LYS A 1 103 ? 15.734 -3.436 -14.07 1 98.25 103 LYS A N 1
ATOM 829 C CA . LYS A 1 103 ? 14.93 -2.264 -13.742 1 98.25 103 LYS A CA 1
ATOM 830 C C . LYS A 1 103 ? 13.492 -2.656 -13.414 1 98.25 103 LYS A C 1
ATOM 832 O O . LYS A 1 103 ? 12.93 -3.541 -14.062 1 98.25 103 LYS A O 1
ATOM 837 N N . ILE A 1 104 ? 12.969 -1.998 -12.461 1 98.19 104 ILE A N 1
ATOM 838 C CA . ILE A 1 104 ? 11.57 -2.197 -12.125 1 98.19 104 ILE A CA 1
ATOM 839 C C . ILE A 1 104 ? 10.883 -0.846 -11.938 1 98.19 104 ILE A C 1
ATOM 841 O O . ILE A 1 104 ? 11.547 0.17 -11.727 1 98.19 104 ILE A O 1
ATOM 845 N N . HIS A 1 105 ? 9.539 -0.816 -12.062 1 98.44 105 HIS A N 1
ATOM 846 C CA . HIS A 1 105 ? 8.672 0.343 -11.883 1 98.44 105 HIS A CA 1
ATOM 847 C C . HIS A 1 105 ? 7.465 0.005 -11.008 1 98.44 105 HIS A C 1
ATOM 849 O O . HIS A 1 105 ? 6.75 -0.963 -11.281 1 98.44 105 HIS A O 1
ATOM 855 N N . LEU A 1 106 ? 7.293 0.797 -10.062 1 98 106 LEU A N 1
ATOM 856 C CA . LEU A 1 106 ? 6.113 0.504 -9.258 1 98 106 LEU A CA 1
ATOM 857 C C . LEU A 1 106 ? 5.758 1.685 -8.359 1 98 106 LEU A C 1
ATOM 859 O O . LEU A 1 106 ? 6.625 2.496 -8.023 1 98 106 LEU A O 1
ATOM 863 N N . PRO A 1 107 ? 4.523 1.82 -7.93 1 98.75 107 PRO A N 1
ATOM 864 C CA . PRO A 1 107 ? 4.137 2.826 -6.938 1 98.75 107 PRO A CA 1
ATOM 865 C C . PRO A 1 107 ? 4.43 2.385 -5.504 1 98.75 107 PRO A C 1
ATOM 867 O O . PRO A 1 107 ? 4.352 1.194 -5.195 1 98.75 107 PRO A O 1
ATOM 870 N N . PHE A 1 108 ? 4.781 3.338 -4.672 1 98.88 108 PHE A N 1
ATOM 871 C CA . PHE A 1 108 ? 4.922 3.191 -3.227 1 98.88 108 PHE A CA 1
ATOM 872 C C . PHE A 1 108 ? 3.916 4.074 -2.496 1 98.88 108 PHE A C 1
ATOM 874 O O . PHE A 1 108 ? 3.529 5.133 -2.996 1 98.88 108 PHE A O 1
ATOM 881 N N . ILE A 1 109 ? 3.469 3.633 -1.382 1 98.94 109 ILE A N 1
ATOM 882 C CA . ILE A 1 109 ? 2.781 4.473 -0.407 1 98.94 109 ILE A CA 1
ATOM 883 C C . ILE A 1 109 ? 3.699 4.738 0.784 1 98.94 109 ILE A C 1
ATOM 885 O O . ILE A 1 109 ? 4.188 3.799 1.419 1 98.94 109 ILE A O 1
ATOM 889 N N . TYR A 1 110 ? 4.008 5.957 1.071 1 98.88 110 TYR A N 1
ATOM 890 C CA . TYR A 1 110 ? 4.75 6.363 2.26 1 98.88 110 TYR A CA 1
ATOM 891 C C . TYR A 1 110 ? 3.818 6.98 3.299 1 98.88 110 TYR A C 1
ATOM 893 O O . TYR A 1 110 ? 3.053 7.895 2.99 1 98.88 110 TYR A O 1
ATOM 901 N N . ILE A 1 111 ? 3.814 6.5 4.43 1 98.75 111 ILE A N 1
ATOM 902 C CA . ILE A 1 111 ? 3.16 7.133 5.57 1 98.75 111 ILE A CA 1
ATOM 903 C C . ILE A 1 111 ? 4.215 7.645 6.551 1 98.75 111 ILE A C 1
ATOM 905 O O . ILE A 1 111 ? 4.977 6.855 7.117 1 98.75 111 ILE A O 1
ATOM 909 N N . MET A 1 112 ? 4.293 8.922 6.699 1 98.62 112 MET A N 1
ATOM 910 C CA . MET A 1 112 ? 5.273 9.562 7.57 1 98.62 112 MET A CA 1
ATOM 911 C C . MET A 1 112 ? 4.586 10.305 8.711 1 98.62 112 MET A C 1
ATOM 913 O O . MET A 1 112 ? 3.715 11.148 8.477 1 98.62 112 MET A O 1
ATOM 917 N N . GLU A 1 113 ? 4.91 9.93 9.867 1 98.19 113 GLU A N 1
ATOM 918 C CA . GLU A 1 113 ? 4.477 10.664 11.055 1 98.19 113 GLU A CA 1
ATOM 919 C C . GLU A 1 113 ? 5.613 11.492 11.633 1 98.19 113 GLU A C 1
ATOM 921 O O . GLU A 1 113 ? 6.766 11.055 11.656 1 98.19 113 GLU A O 1
ATOM 926 N N . MET A 1 114 ? 5.242 12.672 12.078 1 97.69 114 MET A N 1
ATOM 927 C CA . MET A 1 114 ? 6.246 13.617 12.555 1 97.69 114 MET A CA 1
ATOM 928 C C . MET A 1 114 ? 5.957 14.047 13.992 1 97.69 114 MET A C 1
ATOM 930 O O . MET A 1 114 ? 4.801 14.078 14.406 1 97.69 114 MET A O 1
ATOM 934 N N . ASP A 1 115 ? 6.988 14.352 14.664 1 96.38 115 ASP A N 1
ATOM 935 C CA . ASP A 1 115 ? 6.844 14.797 16.047 1 96.38 115 ASP A CA 1
ATOM 936 C C . ASP A 1 115 ? 6.57 16.297 16.125 1 96.38 115 ASP A C 1
ATOM 938 O O . ASP A 1 115 ? 6.293 16.922 15.102 1 96.38 115 ASP A O 1
ATOM 942 N N . GLU A 1 116 ? 6.578 16.875 17.281 1 93.19 116 GLU A N 1
ATOM 943 C CA . GLU A 1 116 ? 6.219 18.281 17.5 1 93.19 116 GLU A CA 1
ATOM 944 C C . GLU A 1 116 ? 7.215 19.219 16.828 1 93.19 116 GLU A C 1
ATOM 946 O O . GLU A 1 116 ? 6.867 20.328 16.453 1 93.19 116 GLU A O 1
ATOM 951 N N . ASP A 1 117 ? 8.414 18.766 16.656 1 93.69 117 ASP A N 1
ATOM 952 C CA . ASP A 1 117 ? 9.453 19.578 16.031 1 93.69 117 ASP A CA 1
ATOM 953 C C . ASP A 1 117 ? 9.477 19.344 14.516 1 93.69 117 ASP A C 1
ATOM 955 O O . ASP A 1 117 ? 10.406 19.781 13.828 1 93.69 117 ASP A O 1
ATOM 959 N N . LYS A 1 118 ? 8.531 18.562 13.984 1 93.88 118 LYS A N 1
ATOM 960 C CA . LYS A 1 118 ? 8.359 18.266 12.562 1 93.88 118 LYS A CA 1
ATOM 961 C C . LYS A 1 118 ? 9.5 17.375 12.055 1 93.88 118 LYS A C 1
ATOM 963 O O . LYS A 1 118 ? 9.844 17.438 10.867 1 93.88 118 LYS A O 1
ATOM 968 N N . LYS A 1 119 ? 10.039 16.703 12.984 1 97.31 119 LYS A N 1
ATOM 969 C CA . LYS A 1 119 ? 10.961 15.625 12.609 1 97.31 119 LYS A CA 1
ATOM 970 C C . LYS A 1 119 ? 10.219 14.312 12.391 1 97.31 119 LYS A C 1
ATOM 972 O O . LYS A 1 119 ? 9.266 14.008 13.109 1 97.31 119 LYS A O 1
ATOM 977 N N . ILE A 1 120 ? 10.648 13.555 11.453 1 98.5 120 ILE A N 1
ATOM 978 C CA . ILE A 1 120 ? 9.969 12.297 11.172 1 98.5 120 ILE A CA 1
ATOM 979 C C . ILE A 1 120 ? 10.195 11.32 12.328 1 98.5 120 ILE A C 1
ATOM 981 O O . ILE A 1 120 ? 11.336 11.023 12.68 1 98.5 120 ILE A O 1
ATOM 985 N N . SER A 1 121 ? 9.156 10.844 12.906 1 98.38 121 SER A N 1
ATOM 986 C CA . SER A 1 121 ? 9.242 9.914 14.023 1 98.38 121 SER A CA 1
ATOM 987 C C . SER A 1 121 ? 8.938 8.484 13.586 1 98.38 121 SER A C 1
ATOM 989 O O . SER A 1 121 ? 9.344 7.527 14.25 1 98.38 121 SER A O 1
ATOM 991 N N . ASN A 1 122 ? 8.188 8.344 12.508 1 98.5 122 ASN A N 1
ATOM 992 C CA . ASN A 1 122 ? 7.809 7.035 11.992 1 98.5 122 ASN A CA 1
ATOM 993 C C . ASN A 1 122 ? 7.586 7.066 10.484 1 98.5 122 ASN A C 1
ATOM 995 O O . ASN A 1 122 ? 6.969 8 9.961 1 98.5 122 ASN A O 1
ATOM 999 N N . ILE A 1 123 ? 8.117 6.105 9.781 1 98.56 123 ILE A N 1
ATOM 1000 C CA . ILE A 1 123 ? 7.875 5.941 8.352 1 98.56 123 ILE A CA 1
ATOM 1001 C C . ILE A 1 123 ? 7.465 4.5 8.055 1 98.56 123 ILE A C 1
ATOM 1003 O O . ILE A 1 123 ? 8.141 3.559 8.477 1 98.56 123 ILE A O 1
ATOM 1007 N N . ARG A 1 124 ? 6.406 4.281 7.418 1 98.81 124 ARG A N 1
ATOM 1008 C CA . ARG A 1 124 ? 5.996 2.992 6.863 1 98.81 124 ARG A CA 1
ATOM 1009 C C . ARG A 1 124 ? 5.84 3.07 5.352 1 98.81 124 ARG A C 1
ATOM 1011 O O . ARG A 1 124 ? 5.254 4.023 4.828 1 98.81 124 ARG A O 1
ATOM 1018 N N . VAL A 1 125 ? 6.422 2.113 4.691 1 98.81 125 VAL A N 1
ATOM 1019 C CA . VAL A 1 125 ? 6.422 2.084 3.23 1 98.81 125 VAL A CA 1
ATOM 1020 C C . VAL A 1 125 ? 5.758 0.799 2.74 1 98.81 125 VAL A C 1
ATOM 1022 O O . VAL A 1 125 ? 6.059 -0.29 3.234 1 98.81 125 VAL A O 1
ATOM 1025 N N . PHE A 1 126 ? 4.863 0.94 1.771 1 98.88 126 PHE A N 1
ATOM 1026 C CA . PHE A 1 126 ? 4.113 -0.177 1.212 1 98.88 126 PHE A CA 1
ATOM 1027 C C . PHE A 1 126 ? 4.266 -0.228 -0.304 1 98.88 126 PHE A C 1
ATOM 1029 O O . PHE A 1 126 ? 4.352 0.812 -0.959 1 98.88 126 PHE A O 1
ATOM 1036 N N . TRP A 1 127 ? 4.281 -1.409 -0.845 1 98.88 127 TRP A N 1
ATOM 1037 C CA . TRP A 1 127 ? 4.172 -1.616 -2.285 1 98.88 127 TRP A CA 1
ATOM 1038 C C . TRP A 1 127 ? 3.625 -3.006 -2.594 1 98.88 127 TRP A C 1
ATOM 1040 O O . TRP A 1 127 ? 3.354 -3.791 -1.683 1 98.88 127 TRP A O 1
ATOM 1050 N N . ASP A 1 128 ? 3.336 -3.256 -3.803 1 98.69 128 ASP A N 1
ATOM 1051 C CA . ASP A 1 128 ? 2.904 -4.562 -4.281 1 98.69 128 ASP A CA 1
ATOM 1052 C C . ASP A 1 128 ? 4.098 -5.414 -4.707 1 98.69 128 ASP A C 1
ATOM 1054 O O . ASP A 1 128 ? 4.664 -5.207 -5.785 1 98.69 128 ASP A O 1
ATOM 1058 N N . GLN A 1 129 ? 4.43 -6.383 -3.896 1 97.88 129 GLN A N 1
ATOM 1059 C CA . GLN A 1 129 ? 5.621 -7.191 -4.137 1 97.88 129 GLN A CA 1
ATOM 1060 C C . GLN A 1 129 ? 5.445 -8.07 -5.367 1 97.88 129 GLN A C 1
ATOM 1062 O O . GLN A 1 129 ? 6.43 -8.508 -5.977 1 97.88 129 GLN A O 1
ATOM 1067 N N . SER A 1 130 ? 4.211 -8.367 -5.75 1 96.25 130 SER A N 1
ATOM 1068 C CA . SER A 1 130 ? 4.004 -9.164 -6.953 1 96.25 130 SER A CA 1
ATOM 1069 C C . SER A 1 130 ? 4.488 -8.43 -8.195 1 96.25 130 SER A C 1
ATOM 1071 O O . SER A 1 130 ? 4.965 -9.055 -9.148 1 96.25 130 SER A O 1
ATOM 1073 N N . VAL A 1 131 ? 4.41 -7.133 -8.234 1 96.75 131 VAL A N 1
ATOM 1074 C CA . VAL A 1 131 ? 4.906 -6.316 -9.336 1 96.75 131 VAL A CA 1
ATOM 1075 C C . VAL A 1 131 ? 6.414 -6.496 -9.477 1 96.75 131 VAL A C 1
ATOM 1077 O O . VAL A 1 131 ? 6.922 -6.691 -10.586 1 96.75 131 VAL A O 1
ATOM 1080 N N . VAL A 1 132 ? 7.137 -6.457 -8.328 1 97.31 132 VAL A N 1
ATOM 1081 C CA . VAL A 1 132 ? 8.586 -6.602 -8.312 1 97.31 132 VAL A CA 1
ATOM 1082 C C . VAL A 1 132 ? 8.977 -7.969 -8.875 1 97.31 132 VAL A C 1
ATOM 1084 O O . VAL A 1 132 ? 9.812 -8.062 -9.773 1 97.31 132 VAL A O 1
ATOM 1087 N N . LEU A 1 133 ? 8.328 -8.961 -8.375 1 94.12 133 LEU A N 1
ATOM 1088 C CA . LEU A 1 133 ? 8.641 -10.32 -8.789 1 94.12 133 LEU A CA 1
ATOM 1089 C C . LEU A 1 133 ? 8.328 -10.531 -10.266 1 94.12 133 LEU A C 1
ATOM 1091 O O . LEU A 1 133 ? 9.062 -11.227 -10.969 1 94.12 133 LEU A O 1
ATOM 1095 N N . LYS A 1 134 ? 7.266 -9.906 -10.68 1 93.06 134 LYS A N 1
ATOM 1096 C CA . LYS A 1 134 ? 6.895 -10.023 -12.086 1 93.06 134 LYS A CA 1
ATOM 1097 C C . LYS A 1 134 ? 7.895 -9.297 -12.984 1 93.06 134 LYS A C 1
ATOM 1099 O O . LYS A 1 134 ? 8.352 -9.852 -13.992 1 93.06 134 LYS A O 1
ATOM 1104 N N . GLU A 1 135 ? 8.227 -8.133 -12.664 1 94.44 135 GLU A N 1
ATOM 1105 C CA . GLU A 1 135 ? 9.141 -7.336 -13.484 1 94.44 135 GLU A CA 1
ATOM 1106 C C . GLU A 1 135 ? 10.531 -7.957 -13.523 1 94.44 135 GLU A C 1
ATOM 1108 O O . GLU A 1 135 ? 11.258 -7.812 -14.508 1 94.44 135 GLU A O 1
ATOM 1113 N N . LEU A 1 136 ? 10.898 -8.695 -12.5 1 94.5 136 LEU A N 1
ATOM 1114 C CA . LEU A 1 136 ? 12.188 -9.383 -12.445 1 94.5 136 LEU A CA 1
ATOM 1115 C C . LEU A 1 136 ? 12.086 -10.766 -13.07 1 94.5 136 LEU A C 1
ATOM 1117 O O . LEU A 1 136 ? 13.047 -11.547 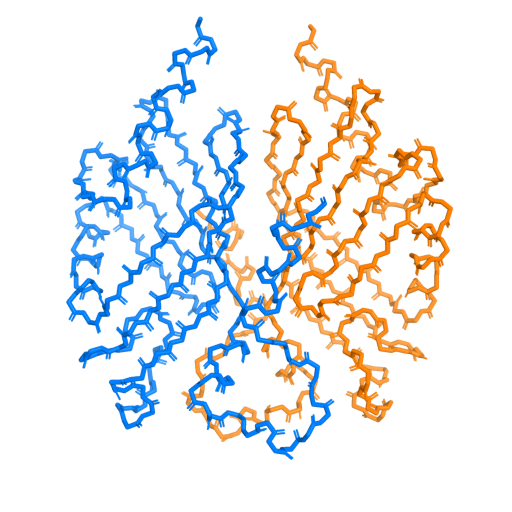-13.016 1 94.5 136 LEU A O 1
ATOM 1121 N N . GLU A 1 137 ? 10.914 -11.117 -13.516 1 90.38 137 GLU A N 1
ATOM 1122 C CA . GLU A 1 137 ? 10.641 -12.359 -14.227 1 90.38 137 GLU A CA 1
ATOM 1123 C C . GLU A 1 137 ? 10.875 -13.57 -13.328 1 90.38 137 GLU A C 1
ATOM 1125 O O . GLU A 1 137 ? 11.344 -14.617 -13.797 1 90.38 137 GLU A O 1
ATOM 1130 N N . ILE A 1 138 ? 10.688 -13.32 -12.102 1 88.31 138 ILE A N 1
ATOM 1131 C CA . ILE A 1 138 ? 10.789 -14.406 -11.141 1 88.31 138 ILE A CA 1
ATOM 1132 C C . ILE A 1 138 ? 9.523 -15.258 -11.188 1 88.31 138 ILE A C 1
ATOM 1134 O O . ILE A 1 138 ? 9.586 -16.484 -11.125 1 88.31 138 ILE A O 1
ATOM 1138 N N . ILE A 1 139 ? 8.422 -14.641 -11.195 1 83.88 139 ILE A N 1
ATOM 1139 C CA . ILE A 1 139 ? 7.176 -15.383 -11.344 1 83.88 139 ILE A CA 1
ATOM 1140 C C . ILE A 1 139 ? 6.648 -15.227 -12.773 1 83.88 139 ILE A C 1
ATOM 1142 O O . ILE A 1 139 ? 6.836 -14.18 -13.398 1 83.88 139 ILE A O 1
ATOM 1146 N N . SER A 1 140 ? 7.051 -16.328 -13.594 1 65.06 140 SER A N 1
ATOM 1147 C CA . SER A 1 140 ? 6.711 -16.297 -15.016 1 65.06 140 SER A CA 1
ATOM 1148 C C . SER A 1 140 ? 5.258 -15.883 -15.227 1 65.06 140 SER A C 1
ATOM 1150 O O . SER A 1 140 ? 4.363 -16.375 -14.531 1 65.06 140 SER A O 1
ATOM 1152 N N . SER A 1 141 ? 5.188 -14.719 -15.82 1 53.88 141 SER A N 1
ATOM 1153 C CA . SER A 1 141 ? 3.863 -14.359 -16.312 1 53.88 141 SER A CA 1
ATOM 1154 C C . SER A 1 141 ? 3.299 -15.453 -17.219 1 53.88 141 SER A C 1
ATOM 1156 O O . SER A 1 141 ? 2.141 -15.383 -17.641 1 53.88 141 SER A O 1
ATOM 1158 N N . HIS A 1 142 ? 4.289 -16.219 -17.656 1 51.53 142 HIS A N 1
ATOM 1159 C CA . HIS A 1 142 ? 3.779 -17.156 -18.656 1 51.53 142 HIS A CA 1
ATOM 1160 C C . HIS A 1 142 ? 2.73 -18.094 -18.047 1 51.53 142 HIS A C 1
ATOM 1162 O O . HIS A 1 142 ? 2.021 -18.781 -18.781 1 51.53 142 HIS A O 1
ATOM 1168 N N . ARG A 1 143 ? 2.926 -18.422 -16.797 1 51.75 143 ARG A N 1
ATOM 1169 C CA . ARG A 1 143 ? 1.773 -19.125 -16.25 1 51.75 143 ARG A CA 1
ATOM 1170 C C . ARG A 1 143 ? 0.604 -18.172 -16.031 1 51.75 143 ARG A C 1
ATOM 1172 O O . ARG A 1 143 ? 0.654 -17.312 -15.141 1 51.75 143 ARG A O 1
ATOM 1179 N N . GLN A 1 144 ? -0.016 -17.672 -17.109 1 55.5 144 GLN A N 1
ATOM 1180 C CA . GLN A 1 144 ? -0.695 -16.594 -17.812 1 55.5 144 GLN A CA 1
ATOM 1181 C C . GLN A 1 144 ? -1.693 -15.883 -16.906 1 55.5 144 GLN A C 1
ATOM 1183 O O . GLN A 1 144 ? -1.825 -14.656 -16.969 1 55.5 144 GLN A O 1
ATOM 1188 N N . THR A 1 145 ? -2.584 -16.5 -16.078 1 73.5 145 THR A N 1
ATOM 1189 C CA . THR A 1 145 ? -3.854 -15.875 -15.711 1 73.5 145 THR A CA 1
ATOM 1190 C C . THR A 1 145 ? -3.824 -15.391 -14.266 1 73.5 145 THR A C 1
ATOM 1192 O O . THR A 1 145 ? -4.859 -15.344 -13.602 1 73.5 145 THR A O 1
ATOM 1195 N N . TRP A 1 146 ? -2.396 -15.055 -13.758 1 86.69 146 TRP A N 1
ATOM 1196 C CA . TRP A 1 146 ? -2.469 -14.57 -12.383 1 86.69 146 TRP A CA 1
ATOM 1197 C C . TRP A 1 146 ? -2.846 -13.094 -12.344 1 86.69 146 TRP A C 1
ATOM 1199 O O . TRP A 1 146 ? -2.449 -12.32 -13.227 1 86.69 146 TRP A O 1
ATOM 1209 N N . PRO A 1 147 ? -3.631 -12.758 -11.352 1 92.88 147 PRO A N 1
ATOM 1210 C CA . PRO A 1 147 ? -4.117 -11.375 -11.258 1 92.88 147 PRO A CA 1
ATOM 1211 C C . PRO A 1 147 ? -3.055 -10.414 -10.75 1 92.88 147 PRO A C 1
ATOM 1213 O O . PRO A 1 147 ? -3.219 -9.82 -9.68 1 92.88 147 PRO A O 1
ATOM 1216 N N . ILE A 1 148 ? -1.923 -10.266 -11.492 1 94.62 148 ILE A N 1
ATOM 1217 C CA . ILE A 1 148 ? -0.822 -9.359 -11.195 1 94.62 148 ILE A CA 1
ATOM 1218 C C . ILE A 1 148 ? -0.748 -8.273 -12.266 1 94.62 148 ILE A C 1
ATOM 1220 O O . ILE A 1 148 ? -0.747 -8.57 -13.461 1 94.62 148 ILE A O 1
ATOM 1224 N N . LYS A 1 149 ? -0.767 -7.125 -11.844 1 95.62 149 LYS A N 1
ATOM 1225 C CA . LYS A 1 149 ? -0.647 -5.988 -12.75 1 95.62 149 LYS A CA 1
ATOM 1226 C C . LYS A 1 149 ? 0.759 -5.395 -12.703 1 95.62 149 LYS A C 1
ATOM 1228 O O . LYS A 1 149 ? 1.526 -5.672 -11.781 1 95.62 149 LYS A O 1
ATOM 1233 N N . THR A 1 150 ? 1.093 -4.633 -13.711 1 95.38 150 THR A N 1
ATOM 1234 C CA . THR A 1 150 ? 2.389 -3.963 -13.719 1 95.38 150 THR A CA 1
ATOM 1235 C C . THR A 1 150 ? 2.34 -2.684 -12.883 1 95.38 150 THR A C 1
ATOM 1237 O O . THR A 1 150 ? 1.263 -2.137 -12.641 1 95.38 150 THR A O 1
ATOM 1240 N N . GLY A 1 151 ? 3.533 -2.303 -12.438 1 97.31 151 GLY A N 1
ATOM 1241 C CA . GLY A 1 151 ? 3.615 -1.033 -11.734 1 97.31 151 GLY A CA 1
ATOM 1242 C C . GLY A 1 151 ? 3.082 0.134 -12.547 1 97.31 151 GLY A C 1
ATOM 1243 O O . GLY A 1 151 ? 2.428 1.025 -12 1 97.31 151 GLY A O 1
ATOM 1244 N N . LYS A 1 152 ? 3.346 0.123 -13.82 1 97.25 152 LYS A N 1
ATOM 1245 C CA . LYS A 1 152 ? 2.867 1.187 -14.695 1 97.25 152 LYS A CA 1
ATOM 1246 C C . LYS A 1 152 ? 1.343 1.191 -14.773 1 97.25 152 LYS A C 1
ATOM 1248 O O . LYS A 1 152 ? 0.718 2.254 -14.766 1 97.25 152 LYS A O 1
ATOM 1253 N N . GLU A 1 153 ? 0.762 0.016 -14.883 1 97.06 153 GLU A N 1
ATOM 1254 C CA . GLU A 1 153 ? -0.694 -0.083 -14.898 1 97.06 153 GLU A CA 1
ATOM 1255 C C . GLU A 1 153 ? -1.3 0.464 -13.609 1 97.06 153 GLU A C 1
ATOM 1257 O O . GLU A 1 153 ? -2.283 1.206 -13.648 1 97.06 153 GLU A O 1
ATOM 1262 N N . GLN A 1 154 ? -0.725 0.063 -12.492 1 98.38 154 GLN A N 1
ATOM 1263 C CA . GLN A 1 154 ? -1.214 0.562 -11.211 1 98.38 154 GLN A CA 1
ATOM 1264 C C . GLN A 1 154 ? -1.071 2.078 -11.117 1 98.38 154 GLN A C 1
ATOM 1266 O O . GLN A 1 154 ? -1.993 2.77 -10.68 1 98.38 154 GLN A O 1
ATOM 1271 N N . CYS A 1 155 ? 0.033 2.572 -11.508 1 98.06 155 CYS A N 1
ATOM 1272 C CA . CYS A 1 155 ? 0.306 4.004 -11.445 1 98.06 155 CYS A CA 1
ATOM 1273 C C . CYS A 1 155 ? -0.684 4.789 -12.297 1 98.06 155 CYS A C 1
ATOM 1275 O O . CYS A 1 155 ? -1.056 5.91 -11.945 1 98.06 155 CYS A O 1
ATOM 1277 N N . TYR A 1 156 ? -1.085 4.211 -13.406 1 97.75 156 TYR A N 1
ATOM 1278 C CA . TYR A 1 156 ? -2.086 4.855 -14.25 1 97.75 156 TYR A CA 1
ATOM 1279 C C . TYR A 1 156 ? -3.314 5.246 -13.438 1 97.75 156 TYR A C 1
ATOM 1281 O O . TYR A 1 156 ? -3.797 6.375 -13.531 1 97.75 156 TYR A O 1
ATOM 1289 N N . TYR A 1 157 ? -3.742 4.422 -12.555 1 96.88 157 TYR A N 1
ATOM 1290 C CA . TYR A 1 157 ? -4.965 4.648 -11.789 1 96.88 157 TYR A CA 1
ATOM 1291 C C . TYR A 1 157 ? -4.711 5.602 -10.625 1 96.88 157 TYR A C 1
ATOM 1293 O O . TYR A 1 157 ? -5.637 6.25 -10.133 1 96.88 157 TYR A O 1
ATOM 1301 N N . ILE A 1 158 ? -3.453 5.641 -10.203 1 98.06 158 ILE A N 1
ATOM 1302 C CA . ILE A 1 158 ? -3.08 6.598 -9.164 1 98.06 158 ILE A CA 1
ATOM 1303 C C . ILE A 1 158 ? -3.082 8.008 -9.742 1 98.06 158 ILE A C 1
ATOM 1305 O O . ILE A 1 158 ? -3.521 8.953 -9.086 1 98.06 158 ILE A O 1
ATOM 1309 N N . ARG A 1 159 ? -2.682 8.133 -11.008 1 96.5 159 ARG A N 1
ATOM 1310 C CA . ARG A 1 159 ? -2.539 9.414 -11.688 1 96.5 159 ARG A CA 1
ATOM 1311 C C . ARG A 1 159 ? -3.887 9.93 -12.188 1 96.5 159 ARG A C 1
ATOM 1313 O O . ARG A 1 159 ? -4.141 11.133 -12.18 1 96.5 159 ARG A O 1
ATOM 1320 N N . ASN A 1 160 ? -4.723 9.039 -12.656 1 91.62 160 ASN A N 1
ATOM 1321 C CA . ASN A 1 160 ? -5.969 9.414 -13.312 1 91.62 160 ASN A CA 1
ATOM 1322 C C . ASN A 1 160 ? -7.18 9.117 -12.438 1 91.62 160 ASN A C 1
ATOM 1324 O O . ASN A 1 160 ? -8.148 8.508 -12.898 1 91.62 160 ASN A O 1
ATOM 1328 N N . LYS A 1 161 ? -7.164 9.648 -11.242 1 83.38 161 LYS A N 1
ATOM 1329 C CA . LYS A 1 161 ? -8.258 9.383 -10.312 1 83.38 161 LYS A CA 1
ATOM 1330 C C . LYS A 1 161 ? -9.453 10.289 -10.602 1 83.38 161 LYS A C 1
ATOM 1332 O O . LYS A 1 161 ? -9.305 11.352 -11.195 1 83.38 161 LYS A O 1
ATOM 1337 N N . MET B 1 1 ? -14.82 24.312 14.57 1 74.5 1 MET B N 1
ATOM 1338 C CA . MET B 1 1 ? -15.023 24.078 13.148 1 74.5 1 MET B CA 1
ATOM 1339 C C . MET B 1 1 ? -14.188 22.906 12.664 1 74.5 1 MET B C 1
ATOM 1341 O O . MET B 1 1 ? -14.711 21.969 12.039 1 74.5 1 MET B O 1
ATOM 1345 N N . GLU B 1 2 ? -12.906 22.703 13.086 1 78.44 2 GLU B N 1
ATOM 1346 C CA . GLU B 1 2 ? -12.031 21.594 12.711 1 78.44 2 GLU B CA 1
ATOM 1347 C C . GLU B 1 2 ? -12.5 20.281 13.344 1 78.44 2 GLU B C 1
ATOM 1349 O O . GLU B 1 2 ? -12.477 19.234 12.695 1 78.44 2 GLU B O 1
ATOM 1354 N N . GLN B 1 3 ? -13.016 20.297 14.516 1 82.19 3 GLN B N 1
ATOM 1355 C CA . GLN B 1 3 ? -13.477 19.109 15.227 1 82.19 3 GLN B CA 1
ATOM 1356 C C . GLN B 1 3 ? -14.734 18.531 14.578 1 82.19 3 GLN B C 1
ATOM 1358 O O . GLN B 1 3 ? -14.883 17.312 14.477 1 82.19 3 GLN B O 1
ATOM 1363 N N . LEU B 1 4 ? -15.594 19.344 14.219 1 80.69 4 LEU B N 1
ATOM 1364 C CA . LEU B 1 4 ? -16.812 18.906 13.555 1 80.69 4 LEU B CA 1
ATOM 1365 C C . LEU B 1 4 ? -16.516 18.25 12.219 1 80.69 4 LEU B C 1
ATOM 1367 O O . LEU B 1 4 ? -17.141 17.266 11.844 1 80.69 4 LEU B O 1
ATOM 1371 N N . LYS B 1 5 ? -15.641 18.891 11.508 1 86 5 LYS B N 1
ATOM 1372 C CA . LYS B 1 5 ? -15.211 18.312 10.234 1 86 5 LYS B CA 1
ATOM 1373 C C . LYS B 1 5 ? -14.648 16.906 10.422 1 86 5 LYS B C 1
ATOM 1375 O O . LYS B 1 5 ? -14.977 16 9.656 1 86 5 LYS B O 1
ATOM 1380 N N . LYS B 1 6 ? -13.875 16.75 11.438 1 90.31 6 LYS B N 1
ATOM 1381 C CA . LYS B 1 6 ? -13.289 15.445 11.742 1 90.31 6 LYS B CA 1
ATOM 1382 C C . LYS B 1 6 ? -14.367 14.422 12.086 1 90.31 6 LYS B C 1
ATOM 1384 O O . LYS B 1 6 ? -14.305 13.273 11.641 1 90.31 6 LYS B O 1
ATOM 1389 N N . GLU B 1 7 ? -15.305 14.781 12.789 1 91.69 7 GLU B N 1
ATOM 1390 C CA . GLU B 1 7 ? -16.391 13.891 13.18 1 91.69 7 GLU B CA 1
ATOM 1391 C C . GLU B 1 7 ? -17.203 13.438 11.961 1 91.69 7 GLU B C 1
ATOM 1393 O O . GLU B 1 7 ? -17.609 12.281 11.875 1 91.69 7 GLU B O 1
ATOM 1398 N N . SER B 1 8 ? -17.438 14.352 11.094 1 92.5 8 SER B N 1
ATOM 1399 C CA . SER B 1 8 ? -18.188 14.039 9.875 1 92.5 8 SER B CA 1
ATOM 1400 C C . SER B 1 8 ? -17.422 13.055 9 1 92.5 8 SER B C 1
ATOM 1402 O O . SER B 1 8 ? -18 12.125 8.438 1 92.5 8 SER B O 1
ATOM 1404 N N . ILE B 1 9 ? -16.125 13.258 8.914 1 94.56 9 ILE B N 1
ATOM 1405 C CA . ILE B 1 9 ? -15.258 12.367 8.148 1 94.56 9 ILE B CA 1
ATOM 1406 C C . ILE B 1 9 ? -15.305 10.961 8.75 1 94.56 9 ILE B C 1
ATOM 1408 O O . ILE B 1 9 ? -15.438 9.977 8.016 1 94.56 9 ILE B O 1
ATOM 1412 N N . LEU B 1 10 ? -15.258 10.883 10.031 1 95.69 10 LEU B N 1
ATOM 1413 C CA . LEU B 1 10 ? -15.227 9.602 10.727 1 95.69 10 LEU B CA 1
ATOM 1414 C C . LEU B 1 10 ? -16.562 8.875 10.57 1 95.69 10 LEU B C 1
ATOM 1416 O O . LEU B 1 10 ? -16.594 7.648 10.445 1 95.69 10 LEU B O 1
ATOM 1420 N N . LYS B 1 11 ? -17.578 9.633 10.594 1 95.31 11 LYS B N 1
ATOM 1421 C CA . LYS B 1 11 ? -18.906 9.031 10.398 1 95.31 11 LYS B CA 1
ATOM 1422 C C . LYS B 1 11 ? -19.031 8.414 9.008 1 95.31 11 LYS B C 1
ATOM 1424 O O . LYS B 1 11 ? -19.531 7.297 8.867 1 95.31 11 LYS B O 1
ATOM 1429 N N . THR B 1 12 ? -18.625 9.156 8.031 1 97.06 12 THR B N 1
ATOM 1430 C CA . THR B 1 12 ? -18.656 8.656 6.664 1 97.06 12 THR B CA 1
ATOM 1431 C C . THR B 1 12 ? -17.766 7.418 6.523 1 97.06 12 THR B C 1
ATOM 1433 O O . THR B 1 12 ? -18.156 6.438 5.891 1 97.06 12 THR B O 1
ATOM 1436 N N . TYR B 1 13 ? -16.609 7.453 7.102 1 97.94 13 TYR B N 1
ATOM 1437 C CA . TYR B 1 13 ? -15.688 6.332 7.082 1 97.94 13 TYR B CA 1
ATOM 1438 C C . TYR B 1 13 ? -16.312 5.09 7.707 1 97.94 13 TYR B C 1
ATOM 1440 O O . TYR B 1 13 ? -16.25 3.998 7.141 1 97.94 13 TYR B O 1
ATOM 1448 N N . GLU B 1 14 ? -16.891 5.254 8.836 1 97.12 14 GLU B N 1
ATOM 1449 C CA . GLU B 1 14 ? -17.547 4.141 9.523 1 97.12 14 GLU B CA 1
ATOM 1450 C C . GLU B 1 14 ? -18.688 3.572 8.695 1 97.12 14 GLU B C 1
ATOM 1452 O O . GLU B 1 14 ? -18.859 2.355 8.617 1 97.12 14 GLU B O 1
ATOM 1457 N N . ALA B 1 15 ? -19.438 4.426 8.086 1 96.88 15 ALA B N 1
ATOM 1458 C CA . ALA B 1 15 ? -20.562 4.004 7.242 1 96.88 15 ALA B CA 1
ATOM 1459 C C . ALA B 1 15 ? -20.078 3.164 6.066 1 96.88 15 ALA B C 1
ATOM 1461 O O . ALA B 1 15 ? -20.75 2.215 5.652 1 96.88 15 ALA B O 1
ATOM 1462 N N . PHE B 1 16 ? -18.938 3.469 5.551 1 97.88 16 PHE B N 1
ATOM 1463 C CA . PHE B 1 16 ? -18.375 2.752 4.41 1 97.88 16 PHE B CA 1
ATOM 1464 C C . PHE B 1 16 ? -18.156 1.284 4.75 1 97.88 16 PHE B C 1
ATOM 1466 O O . PHE B 1 16 ? -18.438 0.402 3.936 1 97.88 16 PHE B O 1
ATOM 1473 N N . PHE B 1 17 ? -17.625 1.004 5.934 1 95.19 17 PHE B N 1
ATOM 1474 C CA . PHE B 1 17 ? -17.266 -0.362 6.293 1 95.19 17 PHE B CA 1
ATOM 1475 C C . PHE B 1 17 ? -1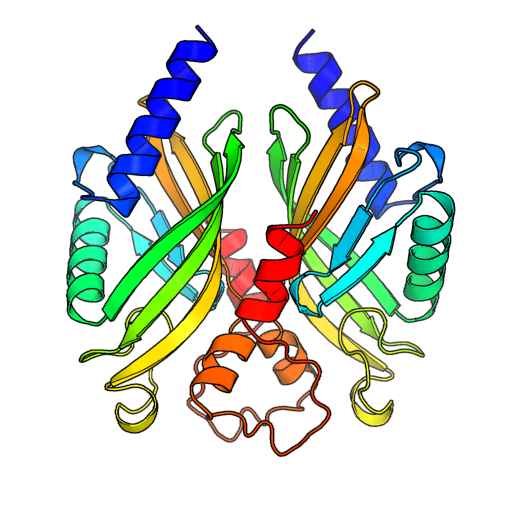8.453 -1.102 6.887 1 95.19 17 PHE B C 1
ATOM 1477 O O . PHE B 1 17 ? -18.516 -2.332 6.848 1 95.19 17 PHE B O 1
ATOM 1484 N N . GLU B 1 18 ? -19.375 -0.431 7.422 1 93.44 18 GLU B N 1
ATOM 1485 C CA . GLU B 1 18 ? -20.5 -1.081 8.102 1 93.44 18 GLU B CA 1
ATOM 1486 C C . GLU B 1 18 ? -21.641 -1.354 7.129 1 93.44 18 GLU B C 1
ATOM 1488 O O . GLU B 1 18 ? -21.969 -2.512 6.855 1 93.44 18 GLU B O 1
ATOM 1493 N N . CYS B 1 19 ? -22.266 -0.298 6.645 1 93.12 19 CYS B N 1
ATOM 1494 C CA . CYS B 1 19 ? -23.406 -0.386 5.742 1 93.12 19 CYS B CA 1
ATOM 1495 C C . CYS B 1 19 ? -23.438 0.812 4.801 1 93.12 19 CYS B C 1
ATOM 1497 O O . CYS B 1 19 ? -24.219 1.746 5.016 1 93.12 19 CYS B O 1
ATOM 1499 N N . PRO B 1 20 ? -22.656 0.696 3.773 1 95.69 20 PRO B N 1
ATOM 1500 C CA . PRO B 1 20 ? -22.609 1.853 2.877 1 95.69 20 PRO B CA 1
ATOM 1501 C C . PRO B 1 20 ? -23.922 2.068 2.127 1 95.69 20 PRO B C 1
ATOM 1503 O O . PRO B 1 20 ? -24.578 1.102 1.734 1 95.69 20 PRO B O 1
ATOM 1506 N N . THR B 1 21 ? -24.281 3.332 2.037 1 95.88 21 THR B N 1
ATOM 1507 C CA . THR B 1 21 ? -25.406 3.76 1.214 1 95.88 21 THR B CA 1
ATOM 1508 C C . THR B 1 21 ? -24.953 4.738 0.137 1 95.88 21 THR B C 1
ATOM 1510 O O . THR B 1 21 ? -23.812 5.223 0.174 1 95.88 21 THR B O 1
ATOM 1513 N N . GLU B 1 22 ? -25.812 4.961 -0.77 1 94.56 22 GLU B N 1
ATOM 1514 C CA . GLU B 1 22 ? -25.469 5.867 -1.864 1 94.56 22 GLU B CA 1
ATOM 1515 C C . GLU B 1 22 ? -25.109 7.254 -1.342 1 94.56 22 GLU B C 1
ATOM 1517 O O . GLU B 1 22 ? -24.297 7.961 -1.949 1 94.56 22 GLU B O 1
ATOM 1522 N N . SER B 1 23 ? -25.594 7.641 -0.221 1 94.94 23 SER B N 1
ATOM 1523 C CA . SER B 1 23 ? -25.531 9 0.301 1 94.94 23 SER B CA 1
ATOM 1524 C C . SER B 1 23 ? -24.125 9.344 0.779 1 94.94 23 SER B C 1
ATOM 1526 O O . SER B 1 23 ? -23.797 10.523 0.943 1 94.94 23 SER B O 1
ATOM 1528 N N . ILE B 1 24 ? -23.312 8.398 1.041 1 97.5 24 ILE B N 1
ATOM 1529 C CA . ILE B 1 24 ? -21.984 8.727 1.557 1 97.5 24 ILE B CA 1
ATOM 1530 C C . ILE B 1 24 ? -21.031 9.008 0.396 1 97.5 24 ILE B C 1
ATOM 1532 O O . ILE B 1 24 ? -19.906 9.484 0.603 1 97.5 24 ILE B O 1
ATOM 1536 N N . PHE B 1 25 ? -21.484 8.711 -0.846 1 98.38 25 PHE B N 1
ATOM 1537 C CA . PHE B 1 25 ? -20.672 8.914 -2.037 1 98.38 25 PHE B CA 1
ATOM 1538 C C . PHE B 1 25 ? -21.141 10.141 -2.814 1 98.38 25 PHE B C 1
ATOM 1540 O O . PHE B 1 25 ? -22.344 10.383 -2.93 1 98.38 25 PHE B O 1
ATOM 1547 N N . SER B 1 26 ? -20.219 10.922 -3.316 1 97.94 26 SER B N 1
ATOM 1548 C CA . SER B 1 26 ? -20.578 11.93 -4.305 1 97.94 26 SER B CA 1
ATOM 1549 C C . SER B 1 26 ? -21.109 11.289 -5.578 1 97.94 26 SER B C 1
ATOM 1551 O O . SER B 1 26 ? -20.859 10.117 -5.848 1 97.94 26 SER B O 1
ATOM 1553 N N . ASP B 1 27 ? -21.781 12.016 -6.438 1 97.19 27 ASP B N 1
ATOM 1554 C CA . ASP B 1 27 ? -22.422 11.5 -7.645 1 97.19 27 ASP B CA 1
ATOM 1555 C C . ASP B 1 27 ? -21.391 10.891 -8.602 1 97.19 27 ASP B C 1
ATOM 1557 O O . ASP B 1 27 ? -21.672 9.883 -9.25 1 97.19 27 ASP B O 1
ATOM 1561 N N . ASN B 1 28 ? -20.234 11.477 -8.688 1 96.5 28 ASN B N 1
ATOM 1562 C CA . ASN B 1 28 ? -19.219 11.016 -9.633 1 96.5 28 ASN B CA 1
ATOM 1563 C C . ASN B 1 28 ? -18.047 10.352 -8.914 1 96.5 28 ASN B C 1
ATOM 1565 O O . ASN B 1 28 ? -16.906 10.453 -9.367 1 96.5 28 ASN B O 1
ATOM 1569 N N . CYS B 1 29 ? -18.344 9.797 -7.742 1 98.31 29 CYS B N 1
ATOM 1570 C CA . CYS B 1 29 ? -17.297 9.117 -6.98 1 98.31 29 CYS B CA 1
ATOM 1571 C C . CYS B 1 29 ? -16.609 8.055 -7.828 1 98.31 29 CYS B C 1
ATOM 1573 O O . CYS B 1 29 ? -17.25 7.402 -8.648 1 98.31 29 CYS B O 1
ATOM 1575 N N . VAL B 1 30 ? -15.32 7.898 -7.664 1 98.56 30 VAL B N 1
ATOM 1576 C CA . VAL B 1 30 ? -14.555 6.836 -8.305 1 98.56 30 VAL B CA 1
ATOM 1577 C C . VAL B 1 30 ? -13.922 5.941 -7.246 1 98.56 30 VAL B C 1
ATOM 1579 O O . VAL B 1 30 ? -13.258 6.43 -6.328 1 98.56 30 VAL B O 1
ATOM 1582 N N . LEU B 1 31 ? -14.188 4.668 -7.27 1 98.62 31 LEU B N 1
ATOM 1583 C CA . LEU B 1 31 ? -13.531 3.652 -6.449 1 98.62 31 LEU B CA 1
ATOM 1584 C C . LEU B 1 31 ? -12.57 2.814 -7.281 1 98.62 31 LEU B C 1
ATOM 1586 O O . LEU B 1 31 ? -12.969 2.215 -8.281 1 98.62 31 LEU B O 1
ATOM 1590 N N . THR B 1 32 ? -11.312 2.801 -6.855 1 98.81 32 THR B N 1
ATOM 1591 C CA . THR B 1 32 ? -10.32 2.039 -7.598 1 98.81 32 THR B CA 1
ATOM 1592 C C . THR B 1 32 ? -9.562 1.091 -6.672 1 98.81 32 THR B C 1
ATOM 1594 O O . THR B 1 32 ? -8.953 1.527 -5.695 1 98.81 32 THR B O 1
ATOM 1597 N N . TYR B 1 33 ? -9.672 -0.19 -6.961 1 98.75 33 TYR B N 1
ATOM 1598 C CA . TYR B 1 33 ? -8.719 -1.155 -6.418 1 98.75 33 TYR B CA 1
ATOM 1599 C C . TYR B 1 33 ? -7.43 -1.162 -7.23 1 98.75 33 TYR B C 1
ATOM 1601 O O . TYR B 1 33 ? -7.301 -1.918 -8.195 1 98.75 33 TYR B O 1
ATOM 1609 N N . VAL B 1 34 ? -6.508 -0.402 -6.785 1 98.75 34 VAL B N 1
ATOM 1610 C CA . VAL B 1 34 ? -5.355 -0.036 -7.598 1 98.75 34 VAL B CA 1
ATOM 1611 C C . VAL B 1 34 ? -4.523 -1.279 -7.902 1 98.75 34 VAL B C 1
ATOM 1613 O O . VAL B 1 34 ? -4.066 -1.468 -9.031 1 98.75 34 VAL B O 1
ATOM 1616 N N . THR B 1 35 ? -4.371 -2.152 -6.934 1 98.69 35 THR B N 1
ATOM 1617 C CA . THR B 1 35 ? -3.516 -3.328 -7.043 1 98.69 35 THR B CA 1
ATOM 1618 C C . THR B 1 35 ? -3.959 -4.211 -8.203 1 98.69 35 THR B C 1
ATOM 1620 O O . THR B 1 35 ? -3.123 -4.73 -8.953 1 98.69 35 THR B O 1
ATOM 1623 N N . THR B 1 36 ? -5.285 -4.344 -8.406 1 98.25 36 THR B N 1
ATOM 1624 C CA . THR B 1 36 ? -5.785 -5.195 -9.484 1 98.25 36 THR B CA 1
ATOM 1625 C C . THR B 1 36 ? -6.305 -4.355 -10.641 1 98.25 36 THR B C 1
ATOM 1627 O O . THR B 1 36 ? -6.852 -4.891 -11.609 1 98.25 36 THR B O 1
ATOM 1630 N N . CYS B 1 37 ? -6.203 -3.098 -10.57 1 97.94 37 CYS B N 1
ATOM 1631 C CA . CYS B 1 37 ? -6.578 -2.15 -11.609 1 97.94 37 CYS B CA 1
ATOM 1632 C C . CYS B 1 37 ? -8.055 -2.291 -11.969 1 97.94 37 CYS B C 1
ATOM 1634 O O . CYS B 1 37 ? -8.414 -2.311 -13.148 1 97.94 37 CYS B O 1
ATOM 1636 N N . ILE B 1 38 ? -8.875 -2.439 -11 1 98.25 38 ILE B N 1
ATOM 1637 C CA . ILE B 1 38 ? -10.32 -2.457 -11.164 1 98.25 38 ILE B CA 1
ATOM 1638 C C . ILE B 1 38 ? -10.914 -1.145 -10.656 1 98.25 38 ILE B C 1
ATOM 1640 O O . ILE B 1 38 ? -10.625 -0.719 -9.531 1 98.25 38 ILE B O 1
ATOM 1644 N N . SER B 1 39 ? -11.695 -0.466 -11.492 1 98.31 39 SER B N 1
ATOM 1645 C CA . SER B 1 39 ? -12.234 0.841 -11.133 1 98.31 39 SER B CA 1
ATOM 1646 C C . SER B 1 39 ? -13.719 0.948 -11.492 1 98.31 39 SER B C 1
ATOM 1648 O O . SER B 1 39 ? -14.141 0.456 -12.539 1 98.31 39 SER B O 1
ATOM 1650 N N . PHE B 1 40 ? -14.422 1.616 -10.664 1 98.12 40 PHE B N 1
ATOM 1651 C CA . PHE B 1 40 ? -15.844 1.891 -10.859 1 98.12 40 PHE B CA 1
ATOM 1652 C C . PHE B 1 40 ? -16.141 3.369 -10.656 1 98.12 40 PHE B C 1
ATOM 1654 O O . PHE B 1 40 ? -15.562 4.008 -9.766 1 98.12 40 PHE B O 1
ATOM 1661 N N . SER B 1 41 ? -17.109 3.828 -11.367 1 97.75 41 SER B N 1
ATOM 1662 C CA . SER B 1 41 ? -17.516 5.223 -11.227 1 97.75 41 SER B CA 1
ATOM 1663 C C . SER B 1 41 ? -19.016 5.352 -11.039 1 97.75 41 SER B C 1
ATOM 1665 O O . SER B 1 41 ? -19.781 4.57 -11.609 1 97.75 41 SER B O 1
ATOM 1667 N N . GLY B 1 42 ? -19.375 6.414 -10.258 1 97.94 42 GLY B N 1
ATOM 1668 C CA . GLY B 1 42 ? -20.781 6.652 -9.984 1 97.94 42 GLY B CA 1
ATOM 1669 C C . GLY B 1 42 ? -21.25 6.031 -8.68 1 97.94 42 GLY B C 1
ATOM 1670 O O . GLY B 1 42 ? -20.953 4.867 -8.398 1 97.94 42 GLY B O 1
ATOM 1671 N N . ASN B 1 43 ? -21.938 6.832 -7.914 1 97.69 43 ASN B N 1
ATOM 1672 C CA . ASN B 1 43 ? -22.312 6.395 -6.574 1 97.69 43 ASN B CA 1
ATOM 1673 C C . ASN B 1 43 ? -23.203 5.152 -6.617 1 97.69 43 ASN B C 1
ATOM 1675 O O . ASN B 1 43 ? -23 4.207 -5.859 1 97.69 43 ASN B O 1
ATOM 1679 N N . ARG B 1 44 ? -24.203 5.082 -7.512 1 97.25 44 ARG B N 1
ATOM 1680 C CA . ARG B 1 44 ? -25.078 3.918 -7.617 1 97.25 44 ARG B CA 1
ATOM 1681 C C . ARG B 1 44 ? -24.297 2.686 -8.062 1 97.25 44 ARG B C 1
ATOM 1683 O O . ARG B 1 44 ? -24.469 1.6 -7.508 1 97.25 44 ARG B O 1
ATOM 1690 N N . ASN B 1 45 ? -23.453 2.834 -9.094 1 98.06 45 ASN B N 1
ATOM 1691 C CA . ASN B 1 45 ? -22.656 1.723 -9.609 1 98.06 45 ASN B CA 1
ATOM 1692 C C . ASN B 1 45 ? -21.703 1.174 -8.547 1 98.06 45 ASN B C 1
ATOM 1694 O O . ASN B 1 45 ? -21.547 -0.041 -8.422 1 98.06 45 ASN B O 1
ATOM 1698 N N . ILE B 1 46 ? -21.062 2.049 -7.82 1 98.38 46 ILE B N 1
ATOM 1699 C CA . ILE B 1 46 ? -20.141 1.646 -6.762 1 98.38 46 ILE B CA 1
ATOM 1700 C C . ILE B 1 46 ? -20.875 0.829 -5.711 1 98.38 46 ILE B C 1
ATOM 1702 O O . ILE B 1 46 ? -20.406 -0.23 -5.289 1 98.38 46 ILE B O 1
ATOM 1706 N N . LEU B 1 47 ? -22.016 1.333 -5.324 1 97.81 47 LEU B N 1
ATOM 1707 C CA . LEU B 1 47 ? -22.797 0.622 -4.316 1 97.81 47 LEU B CA 1
ATOM 1708 C C . LEU B 1 47 ? -23.188 -0.768 -4.812 1 97.81 47 LEU B C 1
ATOM 1710 O O . LEU B 1 47 ? -23.125 -1.739 -4.055 1 97.81 47 LEU B O 1
ATOM 1714 N N . LEU B 1 48 ? -23.594 -0.887 -6.078 1 97.44 48 LEU B N 1
ATOM 1715 C CA . LEU B 1 48 ? -23.938 -2.17 -6.672 1 97.44 48 LEU B CA 1
ATOM 1716 C C . LEU B 1 48 ? -22.766 -3.133 -6.629 1 97.44 48 LEU B C 1
ATOM 1718 O O . LEU B 1 48 ? -22.922 -4.305 -6.289 1 97.44 48 LEU B O 1
ATOM 1722 N N . GLN B 1 49 ? -21.594 -2.689 -6.973 1 97.56 49 GLN B N 1
ATOM 1723 C CA . GLN B 1 49 ? -20.406 -3.533 -6.977 1 97.56 49 GLN B CA 1
ATOM 1724 C C . GLN B 1 49 ? -20.031 -3.977 -5.562 1 97.56 49 GLN B C 1
ATOM 1726 O O . GLN B 1 49 ? -19.688 -5.141 -5.34 1 97.56 49 GLN B O 1
ATOM 1731 N N . LEU B 1 50 ? -20.078 -3.01 -4.668 1 97.38 50 LEU B N 1
ATOM 1732 C CA . LEU B 1 50 ? -19.781 -3.35 -3.279 1 97.38 50 LEU B CA 1
ATOM 1733 C C . LEU B 1 50 ? -20.734 -4.434 -2.773 1 97.38 50 LEU B C 1
ATOM 1735 O O . LEU B 1 50 ? -20.297 -5.367 -2.09 1 97.38 50 LEU B O 1
ATOM 1739 N N . THR B 1 51 ? -22 -4.305 -3.092 1 96.44 51 THR B N 1
ATOM 1740 C CA . THR B 1 51 ? -22.984 -5.301 -2.705 1 96.44 51 THR B CA 1
ATOM 1741 C C . THR B 1 51 ? -22.672 -6.656 -3.328 1 96.44 51 THR B C 1
ATOM 1743 O O . THR B 1 51 ? -22.75 -7.688 -2.658 1 96.44 51 THR B O 1
ATOM 1746 N N . GLU B 1 52 ? -22.312 -6.598 -4.578 1 97 52 GLU B N 1
ATOM 1747 C CA . GLU B 1 52 ? -21.938 -7.836 -5.258 1 97 52 GLU B CA 1
ATOM 1748 C C . GLU B 1 52 ? -20.734 -8.484 -4.598 1 97 52 GLU B C 1
ATOM 1750 O O . GLU B 1 52 ? -20.703 -9.703 -4.398 1 97 52 GLU B O 1
ATOM 1755 N N . TYR B 1 53 ? -19.734 -7.727 -4.273 1 97.38 53 TYR B N 1
ATOM 1756 C CA . TYR B 1 53 ? -18.531 -8.258 -3.65 1 97.38 53 TYR B CA 1
ATOM 1757 C C . TYR B 1 53 ? -18.828 -8.82 -2.27 1 97.38 53 TYR B C 1
ATOM 1759 O O . TYR B 1 53 ? -18.234 -9.812 -1.851 1 97.38 53 TYR B O 1
ATOM 1767 N N . GLN B 1 54 ? -19.75 -8.227 -1.567 1 95.62 54 GLN B N 1
ATOM 1768 C CA . GLN B 1 54 ? -20.141 -8.727 -0.252 1 95.62 54 GLN B CA 1
ATOM 1769 C C . GLN B 1 54 ? -20.797 -10.102 -0.354 1 95.62 54 GLN B C 1
ATOM 1771 O O . GLN B 1 54 ? -20.75 -10.891 0.594 1 95.62 54 GLN B O 1
ATOM 1776 N N . ASN B 1 55 ? -21.359 -10.367 -1.494 1 96.5 55 ASN B N 1
ATOM 1777 C CA . ASN B 1 55 ? -21.922 -11.688 -1.734 1 96.5 55 ASN B CA 1
ATOM 1778 C C . ASN B 1 55 ? -20.844 -12.711 -2.094 1 96.5 55 ASN B C 1
ATOM 1780 O O . ASN B 1 55 ? -21.031 -13.914 -1.902 1 96.5 55 ASN B O 1
ATOM 1784 N N . GLN B 1 56 ? -19.797 -12.273 -2.57 1 97.94 56 GLN B N 1
ATOM 1785 C CA . GLN B 1 56 ? -18.734 -13.148 -3.047 1 97.94 56 GLN B CA 1
ATOM 1786 C C . GLN B 1 56 ? -17.75 -13.492 -1.926 1 97.94 56 GLN B C 1
ATOM 1788 O O . GLN B 1 56 ? -17.141 -14.562 -1.934 1 97.94 56 GLN B O 1
ATOM 1793 N N . ILE B 1 57 ? -17.562 -12.531 -0.979 1 98.31 57 ILE B N 1
ATOM 1794 C CA . ILE B 1 57 ? -16.594 -12.734 0.09 1 98.31 57 ILE B CA 1
ATOM 1795 C C . ILE B 1 57 ? -17.203 -12.305 1.426 1 98.31 57 ILE B C 1
ATOM 1797 O O . ILE B 1 57 ? -18.062 -11.43 1.47 1 98.31 57 ILE B O 1
ATOM 1801 N N . LYS B 1 58 ? -16.688 -12.953 2.502 1 97.62 58 LYS B N 1
ATOM 1802 C CA . LYS B 1 58 ? -16.891 -12.492 3.873 1 97.62 58 LYS B CA 1
ATOM 1803 C C . LYS B 1 58 ? -15.633 -11.82 4.414 1 97.62 58 LYS B C 1
ATOM 1805 O O . LYS B 1 58 ? -14.547 -12.398 4.371 1 97.62 58 LYS B O 1
ATOM 1810 N N . SER B 1 59 ? -15.797 -10.602 4.836 1 96.75 59 SER B N 1
ATOM 1811 C CA . SER B 1 59 ? -14.625 -9.852 5.285 1 96.75 59 SER B CA 1
ATOM 1812 C C . SER B 1 59 ? -14.852 -9.25 6.664 1 96.75 59 SER B C 1
ATOM 1814 O O . SER B 1 59 ? -15.953 -8.812 6.988 1 96.75 59 SER B O 1
ATOM 1816 N N . LYS B 1 60 ? -13.836 -9.312 7.484 1 97 60 LYS B N 1
ATOM 1817 C CA . LYS B 1 60 ? -13.75 -8.609 8.758 1 97 60 LYS B CA 1
ATOM 1818 C C . LYS B 1 60 ? -12.586 -7.625 8.766 1 97 60 LYS B C 1
ATOM 1820 O O . LYS B 1 60 ? -11.438 -8.016 8.539 1 97 60 LYS B O 1
ATOM 1825 N N . GLU B 1 61 ? -12.922 -6.398 9.055 1 97.31 61 GLU B N 1
ATOM 1826 C CA . GLU B 1 61 ? -11.922 -5.344 8.977 1 97.31 61 GLU B CA 1
ATOM 1827 C C . GLU B 1 61 ? -11.602 -4.773 10.352 1 97.31 61 GLU B C 1
ATOM 1829 O O . GLU B 1 61 ? -12.492 -4.609 11.188 1 97.31 61 GLU B O 1
ATOM 1834 N N . GLU B 1 62 ? -10.352 -4.586 10.562 1 97.94 62 GLU B N 1
ATOM 1835 C CA . GLU B 1 62 ? -9.859 -3.869 11.734 1 97.94 62 GLU B CA 1
ATOM 1836 C C . GLU B 1 62 ? -8.992 -2.682 11.328 1 97.94 62 GLU B C 1
ATOM 1838 O O . GLU B 1 62 ? -7.895 -2.859 10.805 1 97.94 62 GLU B O 1
ATOM 1843 N N . THR B 1 63 ? -9.5 -1.477 11.609 1 98.25 63 THR B N 1
ATOM 1844 C CA . THR B 1 63 ? -8.688 -0.293 11.367 1 98.25 63 THR B CA 1
ATOM 1845 C C . THR B 1 63 ? -7.551 -0.2 12.383 1 98.25 63 THR B C 1
ATOM 1847 O O . THR B 1 63 ? -7.801 -0.072 13.586 1 98.25 63 THR B O 1
ATOM 1850 N N . ILE B 1 64 ? -6.363 -0.238 11.953 1 98.5 64 ILE B N 1
ATOM 1851 C CA . ILE B 1 64 ? -5.211 -0.193 12.844 1 98.5 64 ILE B CA 1
ATOM 1852 C C . ILE B 1 64 ? -4.77 1.256 13.047 1 98.5 64 ILE B C 1
ATOM 1854 O O . ILE B 1 64 ? -4.594 1.708 14.18 1 98.5 64 ILE B O 1
ATOM 1858 N N . ASN B 1 65 ? -4.523 2.023 11.984 1 97.81 65 ASN B N 1
ATOM 1859 C CA . ASN B 1 65 ? -4.176 3.441 12 1 97.81 65 ASN B CA 1
ATOM 1860 C C . ASN B 1 65 ? -5.098 4.254 11.094 1 97.81 65 ASN B C 1
ATOM 1862 O O . ASN B 1 65 ? -5.488 3.787 10.023 1 97.81 65 ASN B O 1
ATOM 1866 N N . LEU B 1 66 ? -5.434 5.383 11.555 1 97.75 66 LEU B N 1
ATOM 1867 C CA . LEU B 1 66 ? -6.273 6.32 10.812 1 97.75 66 LEU B CA 1
ATOM 1868 C C . LEU B 1 66 ? -5.621 7.695 10.742 1 97.75 66 LEU B C 1
ATOM 1870 O O . LEU B 1 66 ? -5.273 8.273 11.773 1 97.75 66 LEU B O 1
ATOM 1874 N N . HIS B 1 67 ? -5.383 8.18 9.516 1 97.75 67 HIS B N 1
ATOM 1875 C CA . HIS B 1 67 ? -4.781 9.492 9.281 1 97.75 67 HIS B CA 1
ATOM 1876 C C . HIS B 1 67 ? -5.773 10.445 8.625 1 97.75 67 HIS B C 1
ATOM 1878 O O . HIS B 1 67 ? -6.113 10.289 7.453 1 97.75 67 HIS B O 1
ATOM 1884 N N . ILE B 1 68 ? -6.191 11.438 9.383 1 97.06 68 ILE B N 1
ATOM 1885 C CA . ILE B 1 68 ? -7.121 12.422 8.844 1 97.06 68 ILE B CA 1
ATOM 1886 C C . ILE B 1 68 ? -6.359 13.461 8.023 1 97.06 68 ILE B C 1
ATOM 1888 O O . ILE B 1 68 ? -5.305 13.938 8.438 1 97.06 68 ILE B O 1
ATOM 1892 N N . THR B 1 69 ? -6.855 13.664 6.82 1 95.75 69 THR B N 1
ATOM 1893 C CA . THR B 1 69 ? -6.262 14.672 5.945 1 95.75 69 THR B CA 1
ATOM 1894 C C . THR B 1 69 ? -7.184 15.883 5.812 1 95.75 69 THR B C 1
ATOM 1896 O O . THR B 1 69 ? -8.273 15.906 6.395 1 95.75 69 THR B O 1
ATOM 1899 N N . GLU B 1 70 ? -6.727 16.875 5.16 1 88 70 GLU B N 1
ATOM 1900 C CA . GLU B 1 70 ? -7.547 18.062 4.914 1 88 70 GLU B CA 1
ATOM 1901 C C . GLU B 1 70 ? -8.773 17.719 4.07 1 88 70 GLU B C 1
ATOM 1903 O O . GLU B 1 70 ? -9.836 18.328 4.23 1 88 70 GLU B O 1
ATOM 1908 N N . LYS B 1 71 ? -8.617 16.688 3.236 1 90.75 71 LYS B N 1
ATOM 1909 C CA . LYS B 1 71 ? -9.672 16.391 2.266 1 90.75 71 LYS B CA 1
ATOM 1910 C C . LYS B 1 71 ? -10.164 14.953 2.42 1 90.75 71 LYS B C 1
ATOM 1912 O O . LYS B 1 71 ? -10.594 14.336 1.445 1 90.75 71 LYS B O 1
ATOM 1917 N N . GLY B 1 72 ? -10.008 14.422 3.625 1 96.38 72 GLY B N 1
ATOM 1918 C CA . GLY B 1 72 ? -10.461 13.047 3.783 1 96.38 72 GLY B CA 1
ATOM 1919 C C . GLY B 1 72 ? -9.656 12.266 4.801 1 96.38 72 GLY B C 1
ATOM 1920 O O . GLY B 1 72 ? -9.508 12.688 5.949 1 96.38 72 GLY B O 1
ATOM 1921 N N . LEU B 1 73 ? -9.219 11.094 4.406 1 98.12 73 LEU B N 1
ATOM 1922 C CA . LEU B 1 73 ? -8.492 10.266 5.363 1 98.12 73 LEU B CA 1
ATOM 1923 C C . LEU B 1 73 ? -7.723 9.164 4.648 1 98.12 73 LEU B C 1
ATOM 1925 O O . LEU B 1 73 ? -7.984 8.875 3.48 1 98.12 73 LEU B O 1
ATOM 1929 N N . VAL B 1 74 ? -6.738 8.648 5.262 1 98.62 74 VAL B N 1
ATOM 1930 C CA . VAL B 1 74 ? -6.008 7.438 4.902 1 98.62 74 VAL B CA 1
ATOM 1931 C C . VAL B 1 74 ? -6.062 6.441 6.059 1 98.62 74 VAL B C 1
ATOM 1933 O O . VAL B 1 74 ? -5.824 6.805 7.215 1 98.62 74 VAL B O 1
ATOM 1936 N N . SER B 1 75 ? -6.418 5.234 5.773 1 98.62 75 SER B N 1
ATOM 1937 C CA . SER B 1 75 ? -6.508 4.246 6.844 1 98.62 75 SER B CA 1
ATOM 1938 C C . SER B 1 75 ? -5.691 3.002 6.516 1 98.62 75 SER B C 1
ATOM 1940 O O . SER B 1 75 ? -5.574 2.617 5.352 1 98.62 75 SER B O 1
ATOM 1942 N N . GLU B 1 76 ? -5.055 2.441 7.449 1 98.75 76 GLU B N 1
ATOM 1943 C CA . GLU B 1 76 ? -4.406 1.133 7.438 1 98.75 76 GLU B CA 1
ATOM 1944 C C . GLU B 1 76 ? -5.289 0.076 8.102 1 98.75 76 GLU B C 1
ATOM 1946 O O . GLU B 1 76 ? -5.535 0.132 9.305 1 98.75 76 GLU B O 1
ATOM 1951 N N . VAL B 1 77 ? -5.703 -0.887 7.32 1 98.75 77 VAL B N 1
ATOM 1952 C CA . VAL B 1 77 ? -6.77 -1.784 7.758 1 98.75 77 VAL B CA 1
ATOM 1953 C C . VAL B 1 77 ? -6.305 -3.234 7.645 1 98.75 77 VAL B C 1
ATOM 1955 O O . VAL B 1 77 ? -5.766 -3.639 6.609 1 98.75 77 VAL B O 1
ATOM 1958 N N . PHE B 1 78 ? -6.387 -3.957 8.68 1 98.56 78 PHE B N 1
ATOM 1959 C CA . PHE B 1 78 ? -6.188 -5.398 8.609 1 98.56 78 PHE B CA 1
ATOM 1960 C C . PHE B 1 78 ? -7.5 -6.113 8.312 1 98.56 78 PHE B C 1
ATOM 1962 O O . PHE B 1 78 ? -8.531 -5.82 8.922 1 98.56 78 PHE B O 1
ATOM 1969 N N . SER B 1 79 ? -7.461 -7.062 7.332 1 98.25 79 SER B N 1
ATOM 1970 C CA . SER B 1 79 ? -8.695 -7.73 6.922 1 98.25 79 SER B CA 1
ATOM 1971 C C . SER B 1 79 ? -8.531 -9.242 6.934 1 98.25 79 SER B C 1
ATOM 1973 O O . SER B 1 79 ? -7.488 -9.766 6.531 1 98.25 79 SER B O 1
ATOM 1975 N N . GLU B 1 80 ? -9.445 -9.867 7.457 1 98.5 80 GLU B N 1
ATOM 1976 C CA . GLU B 1 80 ? -9.672 -11.297 7.266 1 98.5 80 GLU B CA 1
ATOM 1977 C C . GLU B 1 80 ? -10.758 -11.555 6.223 1 98.5 80 GLU B C 1
ATOM 1979 O O . GLU B 1 80 ? -11.898 -11.109 6.387 1 98.5 80 GLU B O 1
ATOM 1984 N N . ILE B 1 81 ? -10.414 -12.305 5.188 1 98.56 81 ILE B N 1
ATOM 1985 C CA . ILE B 1 81 ? -11.336 -12.461 4.066 1 98.56 81 ILE B CA 1
ATOM 1986 C C . ILE B 1 81 ? -11.539 -13.945 3.764 1 98.56 81 ILE B C 1
ATOM 1988 O O . ILE B 1 81 ? -10.57 -14.703 3.693 1 98.56 81 ILE B O 1
ATOM 1992 N N . GLN B 1 82 ? -12.703 -14.344 3.645 1 98.75 82 GLN B N 1
ATOM 1993 C CA . GLN B 1 82 ? -13.07 -15.672 3.18 1 98.75 82 GLN B CA 1
ATOM 1994 C C . GLN B 1 82 ? -13.805 -15.609 1.841 1 98.75 82 GLN B C 1
ATOM 1996 O O . GLN B 1 82 ? -14.82 -14.922 1.715 1 98.75 82 GLN B O 1
ATOM 2001 N N . PHE B 1 83 ? -13.273 -16.359 0.905 1 98.62 83 PHE B N 1
ATOM 2002 C CA . PHE B 1 83 ? -13.945 -16.453 -0.385 1 98.62 83 PHE B CA 1
ATOM 2003 C C . PHE B 1 83 ? -15.125 -17.422 -0.32 1 98.62 83 PHE B C 1
ATOM 2005 O O . PHE B 1 83 ? -15.008 -18.516 0.226 1 98.62 83 PHE B O 1
ATOM 2012 N N . VAL B 1 84 ? -16.188 -16.969 -0.874 1 97.88 84 VAL B N 1
ATOM 2013 C CA . VAL B 1 84 ? -17.391 -17.781 -0.797 1 97.88 84 VAL B CA 1
ATOM 2014 C C . VAL B 1 84 ? -17.766 -18.297 -2.189 1 97.88 84 VAL B C 1
ATOM 2016 O O . VAL B 1 84 ? -17.719 -19.5 -2.455 1 97.88 84 VAL B O 1
ATOM 2019 N N . ASN B 1 85 ? -18.047 -17.422 -3.117 1 96.38 85 ASN B N 1
ATOM 2020 C CA . ASN B 1 85 ? -18.5 -17.906 -4.41 1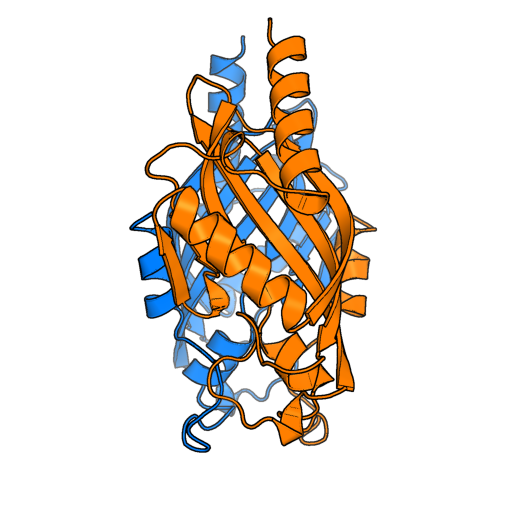 96.38 85 ASN B CA 1
ATOM 2021 C C . ASN B 1 85 ? -17.984 -17.047 -5.555 1 96.38 85 ASN B C 1
ATOM 2023 O O . ASN B 1 85 ? -18.562 -17.031 -6.641 1 96.38 85 ASN B O 1
ATOM 2027 N N . GLY B 1 86 ? -16.953 -16.266 -5.355 1 97.38 86 GLY B N 1
ATOM 2028 C CA . GLY B 1 86 ? -16.359 -15.445 -6.398 1 97.38 86 GLY B CA 1
ATOM 2029 C C . GLY B 1 86 ? -15.008 -14.875 -6.016 1 97.38 86 GLY B C 1
ATOM 2030 O O . GLY B 1 86 ? -14.602 -14.945 -4.855 1 97.38 86 GLY B O 1
ATOM 2031 N N . PRO B 1 87 ? -14.32 -14.375 -6.941 1 97.19 87 PRO B N 1
ATOM 2032 C CA . PRO B 1 87 ? -12.969 -13.852 -6.742 1 97.19 87 PRO B CA 1
ATOM 2033 C C . PRO B 1 87 ? -12.961 -12.453 -6.125 1 97.19 87 PRO B C 1
ATOM 2035 O O . PRO B 1 87 ? -11.922 -11.992 -5.645 1 97.19 87 PRO B O 1
ATOM 2038 N N . ALA B 1 88 ? -14.219 -11.727 -6.199 1 97.25 88 ALA B N 1
ATOM 2039 C CA . ALA B 1 88 ? -14.297 -10.312 -5.848 1 97.25 88 ALA B CA 1
ATOM 2040 C C . ALA B 1 88 ? -13.258 -9.5 -6.605 1 97.25 88 ALA B C 1
ATOM 2042 O O . ALA B 1 88 ? -13.023 -9.734 -7.797 1 97.25 88 ALA B O 1
ATOM 2043 N N . TRP B 1 89 ? -12.789 -8.445 -6.02 1 97.94 89 TRP B N 1
ATOM 2044 C CA . TRP B 1 89 ? -11.805 -7.578 -6.66 1 97.94 89 TRP B CA 1
ATOM 2045 C C . TRP B 1 89 ? -10.383 -8.094 -6.426 1 97.94 89 TRP B C 1
ATOM 2047 O O . TRP B 1 89 ? -9.422 -7.559 -6.984 1 97.94 89 TRP B O 1
ATOM 2057 N N . LEU B 1 90 ? -10.172 -9.102 -5.695 1 98.19 90 LEU B N 1
ATOM 2058 C CA . LEU B 1 90 ? -8.883 -9.531 -5.152 1 98.19 90 LEU B CA 1
ATOM 2059 C C . LEU B 1 90 ? -8.141 -10.406 -6.148 1 98.19 90 LEU B C 1
ATOM 2061 O O . LEU B 1 90 ? -6.922 -10.289 -6.301 1 98.19 90 LEU B O 1
ATOM 2065 N N . VAL B 1 91 ? -8.906 -11.336 -6.82 1 97.44 91 VAL B N 1
ATOM 2066 C CA . VAL B 1 91 ? -8.219 -12.305 -7.672 1 97.44 91 VAL B CA 1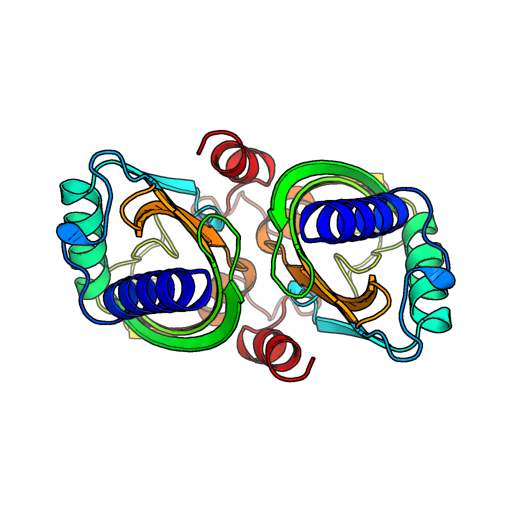
ATOM 2067 C C . VAL B 1 91 ? -8.984 -12.477 -8.984 1 97.44 91 VAL B C 1
ATOM 2069 O O . VAL B 1 91 ? -9.281 -13.602 -9.391 1 97.44 91 VAL B O 1
ATOM 2072 N N . PRO B 1 92 ? -9.203 -11.375 -9.656 1 96.25 92 PRO B N 1
ATOM 2073 C CA . PRO B 1 92 ? -9.977 -11.453 -10.906 1 96.25 92 PRO B CA 1
ATOM 2074 C C . PRO B 1 92 ? -9.352 -12.398 -11.922 1 96.25 92 PRO B C 1
ATOM 2076 O O . PRO B 1 92 ? -8.133 -12.398 -12.109 1 96.25 92 PRO B O 1
ATOM 2079 N N . GLY B 1 93 ? -10.211 -13.219 -12.5 1 92.94 93 GLY B N 1
ATOM 2080 C CA . GLY B 1 93 ? -9.773 -14.07 -13.594 1 92.94 93 GLY B CA 1
ATOM 2081 C C . GLY B 1 93 ? -9.273 -15.43 -13.125 1 92.94 93 GLY B C 1
ATOM 2082 O O . GLY B 1 93 ? -9.07 -16.328 -13.938 1 92.94 93 GLY B O 1
ATOM 2083 N N . LEU B 1 94 ? -9.031 -15.602 -11.867 1 93.25 94 LEU B N 1
ATOM 2084 C CA . LEU B 1 94 ? -8.562 -16.891 -11.344 1 93.25 94 LEU B CA 1
ATOM 2085 C C . LEU B 1 94 ? -9.672 -17.922 -11.367 1 93.25 94 LEU B C 1
ATOM 2087 O O . LEU B 1 94 ? -10.836 -17.609 -11.117 1 93.25 94 LEU B O 1
ATOM 2091 N N . ASP B 1 95 ? -9.25 -19.125 -11.547 1 93.06 95 ASP B N 1
ATOM 2092 C CA . ASP B 1 95 ? -10.211 -20.234 -11.469 1 93.06 95 ASP B CA 1
ATOM 2093 C C . ASP B 1 95 ? -10.703 -20.438 -10.039 1 93.06 95 ASP B C 1
ATOM 2095 O O . ASP B 1 95 ? -9.93 -20.312 -9.086 1 93.06 95 ASP B O 1
ATOM 2099 N N . ASP B 1 96 ? -11.961 -20.906 -9.93 1 94.56 96 ASP B N 1
ATOM 2100 C CA . ASP B 1 96 ? -12.648 -21.031 -8.648 1 94.56 96 ASP B CA 1
ATOM 2101 C C . ASP B 1 96 ? -11.914 -22 -7.719 1 94.56 96 ASP B C 1
ATOM 2103 O O . ASP B 1 96 ? -11.945 -21.844 -6.496 1 94.56 96 ASP B O 1
ATOM 2107 N N . ASN B 1 97 ? -11.258 -22.969 -8.258 1 94.25 97 ASN B N 1
ATOM 2108 C CA . ASN B 1 97 ? -10.609 -24 -7.453 1 94.25 97 ASN B CA 1
ATOM 2109 C C . ASN B 1 97 ? -9.469 -23.422 -6.625 1 94.25 97 ASN B C 1
ATOM 2111 O O . ASN B 1 97 ? -9.016 -24.047 -5.66 1 94.25 97 ASN B O 1
ATOM 2115 N N . PHE B 1 98 ? -9.094 -22.219 -6.969 1 92.94 98 PHE B N 1
ATOM 2116 C CA . PHE B 1 98 ? -7.949 -21.641 -6.27 1 92.94 98 PHE B CA 1
ATOM 2117 C C . PHE B 1 98 ? -8.398 -20.938 -4.988 1 92.94 98 PHE B C 1
ATOM 2119 O O . PHE B 1 98 ? -7.621 -20.828 -4.039 1 92.94 98 PHE B O 1
ATOM 2126 N N . PHE B 1 99 ? -9.664 -20.422 -5.027 1 96.12 99 PHE B N 1
ATOM 2127 C CA . PHE B 1 99 ? -9.914 -19.516 -3.916 1 96.12 99 PHE B CA 1
ATOM 2128 C C . PHE B 1 99 ? -11.188 -19.906 -3.17 1 96.12 99 PHE B C 1
ATOM 2130 O O . PHE B 1 99 ? -11.398 -19.484 -2.027 1 96.12 99 PHE B O 1
ATOM 2137 N N . ILE B 1 100 ? -12.078 -20.688 -3.771 1 96.56 100 ILE B N 1
ATOM 2138 C CA . ILE B 1 100 ? -13.352 -20.969 -3.121 1 96.56 100 ILE B CA 1
ATOM 2139 C C . ILE B 1 100 ? -13.109 -21.641 -1.778 1 96.56 100 ILE B C 1
ATOM 2141 O O . ILE B 1 100 ? -12.32 -22.594 -1.69 1 96.56 100 ILE B O 1
ATOM 2145 N N . ASP B 1 101 ? -13.75 -21.109 -0.725 1 96.56 101 ASP B N 1
ATOM 2146 C CA . ASP B 1 101 ? -13.742 -21.594 0.65 1 96.56 101 ASP B CA 1
ATOM 2147 C C . ASP B 1 101 ? -12.367 -21.422 1.288 1 96.56 101 ASP B C 1
ATOM 2149 O O . ASP B 1 101 ? -12.062 -22.047 2.305 1 96.56 101 ASP B O 1
ATOM 2153 N N . ARG B 1 102 ? -11.539 -20.609 0.706 1 97.88 102 ARG B N 1
ATOM 2154 C CA . ARG B 1 102 ? -10.234 -20.312 1.289 1 97.88 102 ARG B CA 1
ATOM 2155 C C . ARG B 1 102 ? -10.266 -18.969 2.021 1 97.88 102 ARG B C 1
ATOM 2157 O O . ARG B 1 102 ? -11.141 -18.141 1.776 1 97.88 102 ARG B O 1
ATOM 2164 N N . LYS B 1 103 ? -9.328 -18.844 2.939 1 98.25 103 LYS B N 1
ATOM 2165 C CA . LYS B 1 103 ? -9.211 -17.625 3.754 1 98.25 103 LYS B CA 1
ATOM 2166 C C . LYS B 1 103 ? -7.848 -16.969 3.564 1 98.25 103 LYS B C 1
ATOM 2168 O O . LYS B 1 103 ? -6.828 -17.656 3.455 1 98.25 103 LYS B O 1
ATOM 2173 N N . ILE B 1 104 ? -7.871 -15.703 3.549 1 98.19 104 ILE B N 1
ATOM 2174 C CA . ILE B 1 104 ? -6.625 -14.945 3.477 1 98.19 104 ILE B CA 1
ATOM 2175 C C . ILE B 1 104 ? -6.66 -13.805 4.492 1 98.19 104 ILE B C 1
ATOM 2177 O O . ILE B 1 104 ? -7.73 -13.406 4.949 1 98.19 104 ILE B O 1
ATOM 2181 N N . HIS B 1 105 ? -5.477 -13.289 4.867 1 98.44 105 HIS B N 1
ATOM 2182 C CA . HIS B 1 105 ? -5.266 -12.172 5.785 1 98.44 105 HIS B CA 1
ATOM 2183 C C . HIS B 1 105 ? -4.25 -11.18 5.223 1 98.44 105 HIS B C 1
ATOM 2185 O O . HIS B 1 105 ? -3.148 -11.57 4.832 1 98.44 105 HIS B O 1
ATOM 2191 N N . LEU B 1 106 ? -4.637 -10.008 5.238 1 98 106 LEU B N 1
ATOM 2192 C CA . LEU B 1 106 ? -3.648 -9.055 4.75 1 98 106 LEU B CA 1
ATOM 2193 C C . LEU B 1 106 ? -4.047 -7.625 5.113 1 98 106 LEU B C 1
ATOM 2195 O O . LEU B 1 106 ? -5.23 -7.336 5.309 1 98 106 LEU B O 1
ATOM 2199 N N . PRO B 1 107 ? -3.129 -6.699 5.199 1 98.75 107 PRO B N 1
ATOM 2200 C CA . PRO B 1 107 ? -3.443 -5.281 5.371 1 98.75 107 PRO B CA 1
ATOM 2201 C C . PRO B 1 107 ? -3.809 -4.59 4.059 1 98.75 107 PRO B C 1
ATOM 2203 O O . PRO B 1 107 ? -3.285 -4.949 3.002 1 98.75 107 PRO B O 1
ATOM 2206 N N . PHE B 1 108 ? -4.711 -3.643 4.133 1 98.81 108 PHE B N 1
ATOM 2207 C CA . PHE B 1 108 ? -5.07 -2.717 3.064 1 98.81 108 PHE B CA 1
ATOM 2208 C C . PHE B 1 108 ? -4.734 -1.283 3.455 1 98.81 108 PHE B C 1
ATOM 2210 O O . PHE B 1 108 ? -4.758 -0.933 4.637 1 98.81 108 PHE B O 1
ATOM 2217 N N . ILE B 1 109 ? -4.383 -0.499 2.518 1 98.94 109 ILE B N 1
ATOM 2218 C CA . ILE B 1 109 ? -4.359 0.954 2.652 1 98.94 109 ILE B CA 1
ATOM 2219 C C . ILE B 1 109 ? -5.527 1.563 1.882 1 98.94 109 ILE B C 1
ATOM 2221 O O . ILE B 1 109 ? -5.676 1.329 0.68 1 98.94 109 ILE B O 1
ATOM 2225 N N . TYR B 1 110 ? -6.387 2.268 2.516 1 98.88 110 TYR B N 1
ATOM 2226 C CA . TYR B 1 110 ? -7.465 3.027 1.889 1 98.88 110 TYR B CA 1
ATOM 2227 C C . TYR B 1 110 ? -7.137 4.516 1.866 1 98.88 110 TYR B C 1
ATOM 2229 O O . TYR B 1 110 ? -6.809 5.102 2.9 1 98.88 110 TYR B O 1
ATOM 2237 N N . ILE B 1 111 ? -7.156 5.102 0.791 1 98.75 111 ILE B N 1
ATOM 2238 C CA . ILE B 1 111 ? -7.102 6.555 0.658 1 98.75 111 ILE B CA 1
ATOM 2239 C C . ILE B 1 111 ? -8.453 7.078 0.174 1 98.75 111 ILE B C 1
ATOM 2241 O O . ILE B 1 111 ? -8.891 6.754 -0.932 1 98.75 111 ILE B O 1
ATOM 2245 N N . MET B 1 112 ? -9.117 7.828 0.993 1 98.62 112 MET B N 1
ATOM 2246 C CA . MET B 1 112 ? -10.438 8.375 0.692 1 98.62 112 MET B CA 1
ATOM 2247 C C . MET B 1 112 ? -10.406 9.898 0.644 1 98.62 112 MET B C 1
ATOM 2249 O O . MET B 1 112 ? -9.961 10.539 1.596 1 98.62 112 MET B O 1
ATOM 2253 N N . GLU B 1 113 ? -10.773 10.406 -0.436 1 98.19 113 GLU B N 1
ATOM 2254 C CA . GLU B 1 113 ? -10.961 11.844 -0.574 1 98.19 113 GLU B CA 1
ATOM 2255 C C . GLU B 1 113 ? -12.445 12.211 -0.58 1 98.19 113 GLU B C 1
ATOM 2257 O O . GLU B 1 113 ? -13.266 11.492 -1.159 1 98.19 113 GLU B O 1
ATOM 2262 N N . MET B 1 114 ? -12.734 13.305 0.066 1 97.62 114 MET B N 1
ATOM 2263 C CA . MET B 1 114 ? -14.125 13.711 0.237 1 97.62 114 MET B CA 1
ATOM 2264 C C . MET B 1 114 ? -14.359 15.109 -0.316 1 97.62 114 MET B C 1
ATOM 2266 O O . MET B 1 114 ? -13.453 15.938 -0.322 1 97.62 114 MET B O 1
ATOM 2270 N N . ASP B 1 115 ? -15.539 15.312 -0.743 1 96.38 115 ASP B N 1
ATOM 2271 C CA . ASP B 1 115 ? -15.898 16.625 -1.284 1 96.38 115 ASP B CA 1
ATOM 2272 C C . ASP B 1 115 ? -16.328 17.578 -0.174 1 96.38 115 ASP B C 1
ATOM 2274 O O . ASP B 1 115 ? -16.156 17.281 1.01 1 96.38 115 ASP B O 1
ATOM 2278 N N . GLU B 1 116 ? -16.844 18.719 -0.502 1 93.06 116 GLU B N 1
ATOM 2279 C CA . GLU B 1 116 ? -17.188 19.766 0.454 1 93.06 116 GLU B CA 1
ATOM 2280 C C . GLU B 1 116 ? -18.328 19.328 1.367 1 93.06 116 GLU B C 1
ATOM 2282 O O . GLU B 1 116 ? -18.438 19.797 2.5 1 93.06 116 GLU B O 1
ATOM 2287 N N . ASP B 1 117 ? -19.156 18.453 0.896 1 93.56 117 ASP B N 1
ATOM 2288 C CA . ASP B 1 117 ? -20.281 17.938 1.676 1 93.56 117 ASP B CA 1
ATOM 2289 C C . ASP B 1 117 ? -19.891 16.719 2.488 1 93.56 117 ASP B C 1
ATOM 2291 O O . ASP B 1 117 ? -20.734 16.031 3.047 1 93.56 117 ASP B O 1
ATOM 2295 N N . LYS B 1 118 ? -18.609 16.328 2.465 1 93.81 118 LYS B N 1
ATOM 2296 C CA . LYS B 1 118 ? -18.031 15.203 3.197 1 93.81 118 LYS B CA 1
ATOM 2297 C C . LYS B 1 118 ? -18.531 13.875 2.643 1 93.81 118 LYS B C 1
ATOM 2299 O O . LYS B 1 118 ? -18.594 12.883 3.371 1 93.81 118 LYS B O 1
ATOM 2304 N N . LYS B 1 119 ? -18.891 13.969 1.425 1 97.31 119 LYS B N 1
ATOM 2305 C CA . LYS B 1 119 ? -19.141 12.734 0.689 1 97.31 119 LYS B CA 1
ATOM 2306 C C . LYS B 1 119 ? -17.859 12.219 0.027 1 97.31 119 LYS B C 1
ATOM 2308 O O . LYS B 1 119 ? -17.047 13.008 -0.459 1 97.31 119 LYS B O 1
ATOM 2313 N N . ILE B 1 120 ? -17.719 10.953 -0.014 1 98.56 120 ILE B N 1
ATOM 2314 C CA . ILE B 1 120 ? -16.516 10.391 -0.615 1 98.56 120 ILE B CA 1
ATOM 2315 C C . ILE B 1 120 ? -16.531 10.625 -2.123 1 98.56 120 ILE B C 1
ATOM 2317 O O . ILE B 1 120 ? -17.469 10.234 -2.811 1 98.56 120 ILE B O 1
ATOM 2321 N N . SER B 1 121 ? -15.531 11.242 -2.627 1 98.38 121 SER B N 1
ATOM 2322 C CA . SER B 1 121 ? -15.438 11.547 -4.051 1 98.38 121 SER B CA 1
ATOM 2323 C C . SER B 1 121 ? -14.453 10.617 -4.75 1 98.38 121 SER B C 1
ATOM 2325 O O . SER B 1 121 ? -14.523 10.43 -5.969 1 98.38 121 SER B O 1
ATOM 2327 N N . ASN B 1 122 ? -13.508 10.078 -4.004 1 98.5 122 ASN B N 1
ATOM 2328 C CA . ASN B 1 122 ? -12.492 9.18 -4.555 1 98.5 122 ASN B CA 1
ATOM 2329 C C . ASN B 1 122 ? -11.992 8.188 -3.508 1 98.5 122 ASN B C 1
ATOM 2331 O O . ASN B 1 122 ? -11.75 8.562 -2.359 1 98.5 122 ASN B O 1
ATOM 2335 N N . ILE B 1 123 ? -11.875 6.949 -3.869 1 98.56 123 ILE B N 1
ATOM 2336 C CA . ILE B 1 123 ? -11.297 5.918 -3.014 1 98.56 123 ILE B CA 1
ATOM 2337 C C . ILE B 1 123 ? -10.25 5.129 -3.791 1 98.56 123 ILE B C 1
ATOM 2339 O O . ILE B 1 123 ? -10.516 4.652 -4.898 1 98.56 123 ILE B O 1
ATOM 2343 N N . ARG B 1 124 ? -9.094 5.004 -3.316 1 98.81 124 ARG B N 1
ATOM 2344 C CA . ARG B 1 124 ? -8.055 4.109 -3.818 1 98.81 124 ARG B CA 1
ATOM 2345 C C . ARG B 1 124 ? -7.629 3.109 -2.75 1 98.81 124 ARG B C 1
ATOM 2347 O O . ARG B 1 124 ? -7.426 3.479 -1.593 1 98.81 124 ARG B O 1
ATOM 2354 N N . VAL B 1 125 ? -7.578 1.879 -3.152 1 98.81 125 VAL B N 1
ATOM 2355 C CA . VAL B 1 125 ? -7.254 0.793 -2.232 1 98.81 125 VAL B CA 1
ATOM 2356 C C . VAL B 1 125 ? -6.008 0.057 -2.717 1 98.81 125 VAL B C 1
ATOM 2358 O O . VAL B 1 125 ? -5.898 -0.277 -3.898 1 98.81 125 VAL B O 1
ATOM 2361 N N . PHE B 1 126 ? -5.082 -0.19 -1.802 1 98.88 126 PHE B N 1
ATOM 2362 C CA . PHE B 1 126 ? -3.816 -0.85 -2.1 1 98.88 126 PHE B CA 1
ATOM 2363 C C . PHE B 1 126 ? -3.607 -2.057 -1.192 1 98.88 126 PHE B C 1
ATOM 2365 O O . PHE B 1 126 ? -4.004 -2.037 -0.025 1 98.88 126 PHE B O 1
ATOM 2372 N N . TRP B 1 127 ? -2.98 -3.068 -1.715 1 98.88 127 TRP B N 1
ATOM 2373 C CA . TRP B 1 127 ? -2.49 -4.184 -0.912 1 98.88 127 TRP B CA 1
ATOM 2374 C C . TRP B 1 127 ? -1.338 -4.895 -1.614 1 98.88 127 TRP B C 1
ATOM 2376 O O . TRP B 1 127 ? -0.937 -4.504 -2.713 1 98.88 127 TRP B O 1
ATOM 2386 N N . ASP B 1 128 ? -0.73 -5.797 -0.958 1 98.69 128 ASP B N 1
ATOM 2387 C CA . ASP B 1 128 ? 0.319 -6.645 -1.515 1 98.69 128 ASP B CA 1
ATOM 2388 C C . ASP B 1 128 ? -0.266 -7.922 -2.113 1 98.69 128 ASP B C 1
ATOM 2390 O O . ASP B 1 128 ? -0.62 -8.852 -1.384 1 98.69 128 ASP B O 1
ATOM 2394 N N . GLN B 1 129 ? -0.307 -7.977 -3.418 1 97.88 129 GLN B N 1
ATOM 2395 C CA . GLN B 1 129 ? -0.944 -9.094 -4.105 1 97.88 129 GLN B CA 1
ATOM 2396 C C . GLN B 1 129 ? -0.148 -10.383 -3.918 1 97.88 129 GLN B C 1
ATOM 2398 O O . GLN B 1 129 ? -0.694 -11.477 -4.047 1 97.88 129 GLN B O 1
ATOM 2403 N N . SER B 1 130 ? 1.15 -10.273 -3.635 1 96.25 130 SER B N 1
ATOM 2404 C CA . SER B 1 130 ? 1.935 -11.484 -3.393 1 96.25 130 SER B CA 1
ATOM 2405 C C . SER B 1 130 ? 1.448 -12.219 -2.148 1 96.25 130 SER B C 1
ATOM 2407 O O . SER B 1 130 ? 1.505 -13.445 -2.086 1 96.25 130 SER B O 1
ATOM 2409 N N . VAL B 1 131 ? 0.957 -11.531 -1.166 1 96.81 131 VAL B N 1
ATOM 2410 C CA . VAL B 1 131 ? 0.4 -12.125 0.044 1 96.81 131 VAL B CA 1
ATOM 2411 C C . VAL B 1 131 ? -0.812 -12.984 -0.313 1 96.81 131 VAL B C 1
ATOM 2413 O O . VAL B 1 131 ? -0.938 -14.117 0.156 1 96.81 131 VAL B O 1
ATOM 2416 N N . VAL B 1 132 ? -1.71 -12.438 -1.173 1 97.31 132 VAL B N 1
ATOM 2417 C CA . VAL B 1 132 ? -2.918 -13.141 -1.59 1 97.31 132 VAL B CA 1
ATOM 2418 C C . VAL B 1 132 ? -2.539 -14.43 -2.311 1 97.31 132 VAL B C 1
ATOM 2420 O O . VAL B 1 132 ? -3.037 -15.508 -1.971 1 97.31 132 VAL B O 1
ATOM 2423 N N . LEU B 1 133 ? -1.646 -14.305 -3.234 1 94.12 133 LEU B N 1
ATOM 2424 C CA . LEU B 1 133 ? -1.241 -15.453 -4.035 1 94.12 133 LEU B CA 1
ATOM 2425 C C . LEU B 1 133 ? -0.56 -16.5 -3.164 1 94.12 133 LEU B C 1
ATOM 2427 O O . LEU B 1 133 ? -0.746 -17.703 -3.377 1 94.12 133 LEU B O 1
ATOM 2431 N N . LYS B 1 134 ? 0.189 -16.016 -2.207 1 93.06 134 LYS B N 1
ATOM 2432 C CA . LYS B 1 134 ? 0.864 -16.938 -1.308 1 93.06 134 LYS B CA 1
ATOM 2433 C C . LYS B 1 134 ? -0.137 -17.656 -0.407 1 93.06 134 LYS B C 1
ATOM 2435 O O . LYS B 1 134 ? -0.082 -18.875 -0.259 1 93.06 134 LYS B O 1
ATOM 2440 N N . GLU B 1 135 ? -1.002 -16.969 0.173 1 94.5 135 GLU B N 1
ATOM 2441 C CA . GLU B 1 135 ? -1.97 -17.562 1.095 1 94.5 135 GLU B CA 1
ATOM 2442 C C . GLU B 1 135 ? -2.908 -18.516 0.371 1 94.5 135 GLU B C 1
ATOM 2444 O O . GLU B 1 135 ? -3.395 -19.484 0.962 1 94.5 135 GLU B O 1
ATOM 2449 N N . LEU B 1 136 ? -3.121 -18.312 -0.908 1 94.5 136 LEU B N 1
ATOM 2450 C CA . LEU B 1 136 ? -3.959 -19.188 -1.714 1 94.5 136 LEU B CA 1
ATOM 2451 C C . LEU B 1 136 ? -3.137 -20.344 -2.303 1 94.5 136 LEU B C 1
ATOM 2453 O O . LEU B 1 136 ? -3.645 -21.125 -3.102 1 94.5 136 LEU B O 1
ATOM 2457 N N . GLU B 1 137 ? -1.866 -20.312 -2.031 1 90.5 137 GLU B N 1
ATOM 2458 C CA . GLU B 1 137 ? -0.939 -21.375 -2.426 1 90.5 137 GLU B CA 1
ATOM 2459 C C . GLU B 1 137 ? -0.8 -21.438 -3.943 1 90.5 137 GLU B C 1
ATOM 2461 O O . GLU B 1 137 ? -0.667 -22.531 -4.508 1 90.5 137 GLU B O 1
ATOM 2466 N N . ILE B 1 138 ? -0.995 -20.328 -4.516 1 88.31 138 ILE B N 1
ATOM 2467 C CA . ILE B 1 138 ? -0.811 -20.234 -5.961 1 88.31 138 ILE B CA 1
ATOM 2468 C C . ILE B 1 138 ? 0.678 -20.156 -6.285 1 88.31 138 ILE B C 1
ATOM 2470 O O . ILE B 1 138 ? 1.146 -20.781 -7.242 1 88.31 138 ILE B O 1
ATOM 2474 N N . ILE B 1 139 ? 1.389 -19.359 -5.609 1 84.12 139 ILE B N 1
ATOM 2475 C CA . ILE B 1 139 ? 2.834 -19.297 -5.805 1 84.12 139 ILE B CA 1
ATOM 2476 C C . ILE B 1 139 ? 3.537 -20.031 -4.664 1 84.12 139 ILE B C 1
ATOM 2478 O O . ILE B 1 139 ? 3.057 -20.031 -3.529 1 84.12 139 ILE B O 1
ATOM 2482 N N . SER B 1 140 ? 3.779 -21.391 -5.008 1 65.25 140 SER B N 1
ATOM 2483 C CA . SER B 1 140 ? 4.359 -22.281 -3.996 1 65.25 140 SER B CA 1
ATOM 2484 C C . SER B 1 140 ? 5.48 -21.578 -3.236 1 65.25 140 SER B C 1
ATOM 2486 O O . SER B 1 140 ? 6.332 -20.922 -3.84 1 65.25 140 SER B O 1
ATOM 2488 N N . SER B 1 141 ? 5.16 -21.391 -2.004 1 54.12 141 SER B N 1
ATOM 2489 C CA . SER B 1 141 ? 6.246 -20.984 -1.117 1 54.12 141 SER B CA 1
ATOM 2490 C C . SER B 1 141 ? 7.418 -21.953 -1.21 1 54.12 141 SER B C 1
ATOM 2492 O O . SER B 1 141 ? 8.484 -21.703 -0.642 1 54.12 141 SER B O 1
ATOM 2494 N N . HIS B 1 142 ? 7.012 -23.125 -1.753 1 51.56 142 HIS B N 1
ATOM 2495 C CA . HIS B 1 142 ? 8.078 -24.125 -1.683 1 51.56 142 HIS B CA 1
ATOM 2496 C C . HIS B 1 142 ? 9.281 -23.703 -2.52 1 51.56 142 HIS B C 1
ATOM 2498 O O . HIS B 1 142 ? 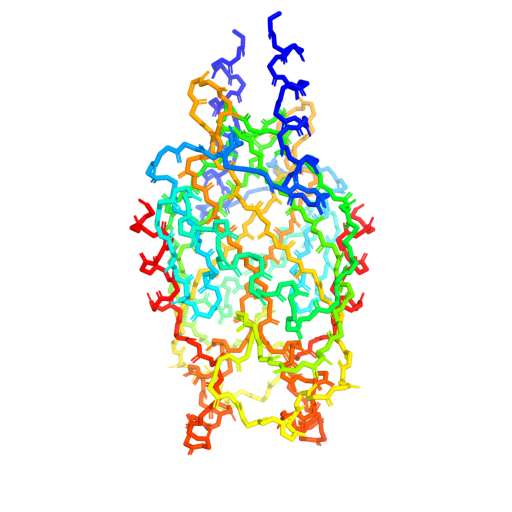10.359 -24.281 -2.4 1 51.56 142 HIS B O 1
ATOM 2504 N N . ARG B 1 143 ? 9.008 -23.031 -3.621 1 51.84 143 ARG B N 1
ATOM 2505 C CA . ARG B 1 143 ? 10.219 -22.484 -4.242 1 51.84 143 ARG B CA 1
ATOM 2506 C C . ARG B 1 143 ? 10.773 -21.328 -3.428 1 51.84 143 ARG B C 1
ATOM 2508 O O . ARG B 1 143 ? 10.172 -20.25 -3.367 1 51.84 143 ARG B O 1
ATOM 2515 N N . GLN B 1 144 ? 11.336 -21.594 -2.236 1 55.72 144 GLN B N 1
ATOM 2516 C CA . GLN B 1 144 ? 11.594 -21.266 -0.836 1 55.72 144 GLN B CA 1
ATOM 2517 C C . GLN B 1 144 ? 11.953 -19.797 -0.664 1 55.72 144 GLN B C 1
ATOM 2519 O O . GLN B 1 144 ? 11.539 -19.156 0.301 1 55.72 144 GLN B O 1
ATOM 2524 N N . THR B 1 145 ? 12.828 -19.094 -1.469 1 73.88 145 THR B N 1
ATOM 2525 C CA . THR B 1 145 ? 13.578 -17.953 -0.964 1 73.88 145 THR B CA 1
ATOM 2526 C C . THR B 1 145 ? 13.047 -16.656 -1.552 1 73.88 145 THR B C 1
ATOM 2528 O O . THR B 1 145 ? 13.797 -15.688 -1.728 1 73.88 145 THR B O 1
ATOM 2531 N N . TRP B 1 146 ? 11.555 -16.719 -1.95 1 86.75 146 TRP B N 1
ATOM 2532 C CA . TRP B 1 146 ? 11.117 -15.43 -2.467 1 86.75 146 TRP B CA 1
ATOM 2533 C C . TRP B 1 146 ? 10.789 -14.469 -1.325 1 86.75 146 TRP B C 1
ATOM 2535 O O . TRP B 1 146 ? 10.289 -14.891 -0.277 1 86.75 146 TRP B O 1
ATOM 2545 N N . PRO B 1 147 ? 11.109 -13.234 -1.562 1 92.88 147 PRO B N 1
ATOM 2546 C CA . PRO B 1 147 ? 10.906 -12.234 -0.506 1 92.88 147 PRO B CA 1
ATOM 2547 C C . PRO B 1 147 ? 9.445 -11.828 -0.359 1 92.88 147 PRO B C 1
ATOM 2549 O O . PRO B 1 147 ? 9.109 -10.656 -0.577 1 92.88 147 PRO B O 1
ATOM 2552 N N . ILE B 1 148 ? 8.555 -12.797 -0.02 1 94.62 148 ILE B N 1
ATOM 2553 C CA . ILE B 1 148 ? 7.133 -12.586 0.221 1 94.62 148 ILE B CA 1
ATOM 2554 C C . ILE B 1 148 ? 6.812 -12.836 1.693 1 94.62 148 ILE B C 1
ATOM 2556 O O . ILE B 1 148 ? 7.199 -13.867 2.252 1 94.62 148 ILE B O 1
ATOM 2560 N N . LYS B 1 149 ? 6.23 -11.922 2.256 1 95.62 149 LYS B N 1
ATOM 2561 C CA . LYS B 1 149 ? 5.82 -12.039 3.652 1 95.62 149 LYS B CA 1
ATOM 2562 C C . LYS B 1 149 ? 4.324 -12.32 3.76 1 95.62 149 LYS B C 1
ATOM 2564 O O . LYS B 1 149 ? 3.58 -12.141 2.793 1 95.62 149 LYS B O 1
ATOM 2569 N N . THR B 1 150 ? 3.91 -12.797 4.902 1 95.38 150 THR B N 1
ATOM 2570 C CA . THR B 1 150 ? 2.484 -13.016 5.125 1 95.38 150 THR B CA 1
ATOM 2571 C C . THR B 1 150 ? 1.794 -11.719 5.543 1 95.38 150 THR B C 1
ATOM 2573 O O . THR B 1 150 ? 2.447 -10.789 6.008 1 95.38 150 THR B O 1
ATOM 2576 N N . GLY B 1 151 ? 0.484 -11.719 5.293 1 97.38 151 GLY B N 1
ATOM 2577 C CA . GLY B 1 151 ? -0.292 -10.578 5.75 1 97.38 151 GLY B CA 1
ATOM 2578 C C . GLY B 1 151 ? -0.164 -10.336 7.242 1 97.38 151 GLY B C 1
ATOM 2579 O O . GLY B 1 151 ? -0.098 -9.188 7.684 1 97.38 151 GLY B O 1
ATOM 2580 N N . LYS B 1 152 ? -0.11 -11.391 7.996 1 97.25 152 LYS B N 1
ATOM 2581 C CA . LYS B 1 152 ? 0.028 -11.273 9.445 1 97.25 152 LYS B CA 1
ATOM 2582 C C . LYS B 1 152 ? 1.374 -10.664 9.82 1 97.25 152 LYS B C 1
ATOM 2584 O O . LYS B 1 152 ? 1.452 -9.836 10.727 1 97.25 152 LYS B O 1
ATOM 2589 N N . GLU B 1 153 ? 2.418 -11.094 9.156 1 97.06 153 GLU B N 1
ATOM 2590 C CA . GLU B 1 153 ? 3.738 -10.523 9.398 1 97.06 153 GLU B CA 1
ATOM 2591 C C . GLU B 1 153 ? 3.754 -9.023 9.102 1 97.06 153 GLU B C 1
ATOM 2593 O O . GLU B 1 153 ? 4.297 -8.234 9.875 1 97.06 153 GLU B O 1
ATOM 2598 N N . GLN B 1 154 ? 3.186 -8.672 7.957 1 98.38 154 GLN B N 1
ATOM 2599 C CA . GLN B 1 154 ? 3.123 -7.254 7.602 1 98.38 154 GLN B CA 1
ATOM 2600 C C . GLN B 1 154 ? 2.316 -6.465 8.625 1 98.38 154 GLN B C 1
ATOM 2602 O O . GLN B 1 154 ? 2.73 -5.383 9.047 1 98.38 154 GLN B O 1
ATOM 2607 N N . CYS B 1 155 ? 1.225 -6.984 9.008 1 98.12 155 CYS B N 1
ATOM 2608 C CA . CYS B 1 155 ? 0.346 -6.309 9.953 1 98.12 155 CYS B CA 1
ATOM 2609 C C . CYS B 1 155 ? 1.047 -6.094 11.289 1 98.12 155 CYS B C 1
ATOM 2611 O O . CYS B 1 155 ? 0.809 -5.09 11.969 1 98.12 155 CYS B O 1
ATOM 2613 N N . TYR B 1 156 ? 1.888 -7.039 11.672 1 97.75 156 TYR B N 1
ATOM 2614 C CA . TYR B 1 156 ? 2.66 -6.883 12.898 1 97.75 156 TYR B CA 1
ATOM 2615 C C . TYR B 1 156 ? 3.393 -5.547 12.922 1 97.75 156 TYR B C 1
ATOM 2617 O O . TYR B 1 156 ? 3.344 -4.82 13.914 1 97.75 156 TYR B O 1
ATOM 2625 N N . TYR B 1 157 ? 3.947 -5.148 11.828 1 96.94 157 TYR B N 1
ATOM 2626 C CA . TYR B 1 157 ? 4.758 -3.936 11.766 1 96.94 157 TYR B CA 1
ATOM 2627 C C . TYR B 1 157 ? 3.877 -2.697 11.656 1 96.94 157 TYR B C 1
ATOM 2629 O O . TYR B 1 157 ? 4.301 -1.595 12.016 1 96.94 157 TYR B O 1
ATOM 2637 N N . ILE B 1 158 ? 2.66 -2.9 11.148 1 98.06 158 ILE B N 1
ATOM 2638 C CA . ILE B 1 158 ? 1.701 -1.802 11.102 1 98.06 158 ILE B CA 1
ATOM 2639 C C . ILE B 1 158 ? 1.207 -1.489 12.516 1 98.06 158 ILE B C 1
ATOM 2641 O O . ILE B 1 158 ? 1.045 -0.322 12.875 1 98.06 158 ILE B O 1
ATOM 2645 N N . ARG B 1 159 ? 1.069 -2.541 13.336 1 96.38 159 ARG B N 1
ATOM 2646 C CA . ARG B 1 159 ? 0.527 -2.434 14.688 1 96.38 159 ARG B CA 1
ATOM 2647 C C . ARG B 1 159 ? 1.588 -1.941 15.672 1 96.38 159 ARG B C 1
ATOM 2649 O O . ARG B 1 159 ? 1.281 -1.197 16.609 1 96.38 159 ARG B O 1
ATOM 2656 N N . ASN B 1 160 ? 2.812 -2.383 15.492 1 91.31 160 ASN B N 1
ATOM 2657 C CA . ASN B 1 160 ? 3.879 -2.125 16.453 1 91.31 160 ASN B CA 1
ATOM 2658 C C . ASN B 1 160 ? 4.879 -1.105 15.922 1 91.31 160 ASN B C 1
ATOM 2660 O O . ASN B 1 160 ? 6.09 -1.335 15.969 1 91.31 160 ASN B O 1
ATOM 2664 N N . LYS B 1 161 ? 4.371 0.048 15.516 1 83.19 161 LYS B N 1
ATOM 2665 C CA . LYS B 1 161 ? 5.242 1.074 14.953 1 83.19 161 LYS B CA 1
ATOM 2666 C C . LYS B 1 161 ? 5.949 1.861 16.047 1 83.19 161 LYS B C 1
ATOM 2668 O O . LYS B 1 161 ? 5.48 1.91 17.188 1 83.19 161 LYS B O 1
#

Nearest PDB structures (foldseek):
  3oxa-assembly1_A  TM=7.194E-01  e=7.069E-06  Pseudomonas putida
  6f4y-assembly2_B  TM=7.598E-01  e=1.766E-05  Pseudomonas putida
  3sed-assembly1_A  TM=7.838E-01  e=3.058E-05  Pseudomonas putida
  5kp1-assembly2_C  TM=7.008E-01  e=1.020E-05  Pseudomonas putida
  3lyg-assembly1_A-2  TM=6.619E-01  e=3.159E-03  Colwellia psychrerythraea 34H